Protein AF-A0A9E1J8M2-F1 (afdb_monomer_lite)

Foldseek 3Di:
DLVLLLQLLVLLLVLQCLLCVVVVNNVVNVVCSVVSVVVSVVSCVVCVDPDPVVVVVVCVVVVVVVLVVLLVVLVVLFDPDPCCQAFAPAFQCQLVSLQVVCVVPWHDKDWDFDDDQQQTWIKIWATAWKKKKFFFDDAAFAKWKWKWKKADQDAWKKKKKKKFQDQDADTDDIFIDIDGDGHPNGDIDMDIDIGHRHGHHPQPPPPCVVPGGTIMIIIHMHDDGDIMIIAQTFTAHPVGDTRDDCRRCSVPCVRIDMDGPDCSSRWSQAQLSSQCNHTHPNSVVVVVVLLVLLLVLLVVCSNVSNSVSSSLNSVSSSLNVSNGGGRQVSPVVSVVVSVVSSVVSVVCVVVVPDDDDD

Sequence (358 aa):
PFLAMAVALFVLICAFVLVWARRGRIWRTALLAPMLVVLGLVALVPFVLPTELGARFKSTGRDTQTRLDHFREALEFRDSRLQTQILGMGLGMFPRTYQQRRAHFHTLARYSFDGPPGRRYLTLSSGDNLYVSQKIDAKANTPYLFAFNYRTSETKFLVTAAICEKWLLHSRVCSWHSFRLEPTGGKWRNFTTQINTNKVGLPPGRIGALSAPPIRLALFTQGAPGGVSFDDLALVTADGTNLVRNGDFSGNNDHWFWTVDNHLPWHTKNMAVNVLFDQGWLGIAGVSLLILVTLAGFVRAVFQSRPEAVPWLGALAGYLVNGLVVSPFDQPRLAMLFYLICFFVILKFFRGNRPVPG

pLDDT: mean 86.09, std 12.6, range [38.78, 98.31]

Structure (mmCIF, N/CA/C/O backbone):
data_AF-A0A9E1J8M2-F1
#
_entry.id   AF-A0A9E1J8M2-F1
#
loop_
_atom_site.group_PDB
_atom_site.id
_atom_site.type_symbol
_atom_site.label_atom_id
_atom_site.label_alt_id
_atom_site.label_comp_id
_atom_site.label_asym_id
_atom_site.label_entity_id
_atom_site.label_seq_id
_atom_site.pdbx_PDB_ins_code
_atom_site.Cartn_x
_atom_site.Cartn_y
_atom_site.Cartn_z
_atom_site.occupancy
_atom_site.B_iso_or_equiv
_atom_site.auth_seq_id
_atom_site.auth_comp_id
_atom_site.auth_asym_id
_atom_site.auth_atom_id
_atom_site.pdbx_PDB_model_num
ATOM 1 N N . PRO A 1 1 ? 5.230 9.744 -10.645 1.00 59.72 1 PRO A N 1
ATOM 2 C CA . PRO A 1 1 ? 4.206 9.389 -11.653 1.00 59.72 1 PRO A CA 1
ATOM 3 C C . PRO A 1 1 ? 4.173 10.306 -12.885 1.00 59.72 1 PRO A C 1
ATOM 5 O O . PRO A 1 1 ? 4.212 9.792 -13.993 1.00 59.72 1 PRO A O 1
ATOM 8 N N . PHE A 1 2 ? 4.127 11.634 -12.736 1.00 68.94 2 PHE A N 1
ATOM 9 C CA . PHE A 1 2 ? 3.928 12.527 -13.889 1.00 68.94 2 PHE A CA 1
ATOM 10 C C . PHE A 1 2 ? 5.169 12.739 -14.753 1.00 68.94 2 PHE A C 1
ATOM 12 O O . PHE A 1 2 ? 5.077 12.619 -15.967 1.00 68.94 2 PHE A O 1
ATOM 19 N N . LEU A 1 3 ? 6.339 12.952 -14.139 1.00 73.88 3 LEU A N 1
ATOM 20 C CA . LEU A 1 3 ? 7.613 12.948 -14.867 1.00 73.88 3 LEU A CA 1
ATOM 21 C C . LEU A 1 3 ? 7.801 11.623 -15.617 1.00 73.88 3 LEU A C 1
ATOM 23 O O . LEU A 1 3 ? 8.198 11.613 -16.772 1.00 73.88 3 LEU A O 1
ATOM 27 N N . ALA A 1 4 ? 7.434 10.508 -14.983 1.00 80.00 4 ALA A N 1
ATOM 28 C CA . ALA A 1 4 ? 7.479 9.196 -15.614 1.00 80.00 4 ALA A CA 1
ATOM 29 C C . ALA A 1 4 ? 6.537 9.086 -16.816 1.00 80.00 4 ALA A C 1
ATOM 31 O O . ALA A 1 4 ? 6.930 8.534 -17.836 1.00 80.00 4 ALA A O 1
ATOM 32 N N . MET A 1 5 ? 5.326 9.640 -16.725 1.00 79.00 5 MET A N 1
ATOM 33 C CA . MET A 1 5 ? 4.387 9.699 -17.845 1.00 79.00 5 MET A CA 1
ATOM 34 C C . MET A 1 5 ? 4.918 10.584 -18.979 1.00 79.00 5 MET A C 1
ATOM 36 O O . MET A 1 5 ? 4.888 10.161 -20.128 1.00 79.00 5 MET A O 1
ATOM 40 N N . ALA A 1 6 ? 5.448 11.770 -18.669 1.00 79.50 6 ALA A N 1
ATOM 41 C CA . ALA A 1 6 ? 6.023 12.677 -19.660 1.00 79.50 6 ALA A CA 1
ATOM 42 C C . ALA A 1 6 ? 7.227 12.048 -20.376 1.00 79.50 6 ALA A C 1
ATOM 44 O O . ALA A 1 6 ? 7.280 12.051 -21.603 1.00 79.50 6 ALA A O 1
ATOM 45 N N . VAL A 1 7 ? 8.152 11.438 -19.628 1.00 82.56 7 VAL A N 1
ATOM 46 C CA . VAL A 1 7 ? 9.304 10.726 -20.199 1.00 82.56 7 VAL A CA 1
ATOM 47 C C . VAL A 1 7 ? 8.849 9.518 -21.014 1.00 82.56 7 VAL A C 1
ATOM 49 O O . VAL A 1 7 ? 9.334 9.329 -22.124 1.00 82.56 7 VAL A O 1
ATOM 52 N N . ALA A 1 8 ? 7.892 8.727 -20.521 1.00 86.19 8 ALA A N 1
ATOM 53 C CA . ALA A 1 8 ? 7.351 7.597 -21.270 1.00 86.19 8 ALA A CA 1
ATOM 54 C C . ALA A 1 8 ? 6.723 8.051 -22.595 1.00 86.19 8 ALA A C 1
ATOM 56 O O . ALA A 1 8 ? 7.050 7.493 -23.637 1.00 86.19 8 ALA A O 1
ATOM 57 N N . LEU A 1 9 ? 5.878 9.088 -22.582 1.00 83.31 9 LEU A N 1
ATOM 58 C CA . LEU A 1 9 ? 5.261 9.647 -23.789 1.00 83.31 9 LEU A CA 1
ATOM 59 C C . LEU A 1 9 ? 6.301 10.216 -24.754 1.00 83.31 9 LEU A C 1
ATOM 61 O O . LEU A 1 9 ? 6.225 9.950 -25.950 1.00 83.31 9 LEU A O 1
ATOM 65 N N . PHE A 1 10 ? 7.299 10.938 -24.248 1.00 85.00 10 PHE A N 1
ATOM 66 C CA . PHE A 1 10 ? 8.393 11.456 -25.063 1.00 85.00 10 PHE A CA 1
ATOM 67 C C . PHE A 1 10 ? 9.168 10.324 -25.747 1.00 85.00 10 PHE A C 1
ATOM 69 O O . PHE A 1 10 ? 9.333 10.329 -26.965 1.00 85.00 10 PHE A O 1
ATOM 76 N N . VAL A 1 11 ? 9.566 9.299 -24.987 1.00 87.56 11 VAL A N 1
ATOM 77 C CA . VAL A 1 11 ? 10.259 8.116 -25.513 1.00 87.56 11 VAL A CA 1
ATOM 78 C C . VAL A 1 11 ? 9.399 7.386 -26.548 1.00 87.56 11 VAL A C 1
ATOM 80 O O . VAL A 1 11 ? 9.914 6.994 -27.595 1.00 87.56 11 VAL A O 1
ATOM 83 N N . LEU A 1 12 ? 8.092 7.250 -26.301 1.00 87.25 12 LEU A N 1
ATOM 84 C CA . LEU A 1 12 ? 7.146 6.661 -27.251 1.00 87.25 12 LEU A CA 1
ATOM 85 C C . LEU A 1 12 ? 7.091 7.454 -28.558 1.00 87.25 12 LEU A C 1
ATOM 87 O O . LEU A 1 12 ? 7.209 6.857 -29.626 1.00 87.25 12 LEU A O 1
ATOM 91 N N . ILE A 1 13 ? 6.949 8.780 -28.485 1.00 84.38 13 ILE A N 1
ATOM 92 C CA . ILE A 1 13 ? 6.881 9.664 -29.655 1.00 84.38 13 ILE A CA 1
ATOM 93 C C . ILE A 1 13 ? 8.178 9.587 -30.456 1.00 84.38 13 ILE A C 1
ATOM 95 O O . ILE A 1 13 ? 8.139 9.329 -31.658 1.00 84.38 13 ILE A O 1
ATOM 99 N N . CYS A 1 14 ? 9.327 9.750 -29.801 1.00 86.19 14 CYS A N 1
ATOM 100 C CA . CYS A 1 14 ? 10.626 9.721 -30.465 1.00 86.19 14 CYS A CA 1
ATOM 101 C C . CYS A 1 14 ? 10.898 8.365 -31.124 1.00 86.19 14 CYS A C 1
ATOM 103 O O . CYS A 1 14 ? 11.283 8.318 -32.293 1.00 86.19 14 CYS A O 1
ATOM 105 N N . ALA A 1 15 ? 10.655 7.257 -30.416 1.00 86.62 15 ALA A N 1
ATOM 106 C CA . ALA A 1 15 ? 10.856 5.919 -30.965 1.00 86.62 15 ALA A CA 1
ATOM 107 C C . ALA A 1 15 ? 9.880 5.621 -32.114 1.00 86.62 15 ALA A C 1
ATOM 109 O O . ALA A 1 15 ? 10.276 5.025 -33.117 1.00 86.62 15 ALA A O 1
ATOM 110 N N . PHE A 1 16 ? 8.627 6.074 -32.011 1.00 86.31 16 PHE A N 1
ATOM 111 C CA . PHE A 1 16 ? 7.642 5.953 -33.081 1.00 86.31 16 PHE A CA 1
ATOM 112 C C . PHE A 1 16 ? 8.087 6.712 -34.337 1.00 86.31 16 PHE A C 1
ATOM 114 O O . PHE A 1 16 ? 8.194 6.115 -35.409 1.00 86.31 16 PHE A O 1
ATOM 121 N N . VAL A 1 17 ? 8.405 8.003 -34.207 1.00 84.06 17 VAL A N 1
ATOM 122 C CA . VAL A 1 17 ? 8.868 8.837 -35.326 1.00 84.06 17 VAL A CA 1
ATOM 123 C C . VAL A 1 17 ? 10.106 8.220 -35.977 1.00 84.06 17 VAL A C 1
ATOM 125 O O . VAL A 1 17 ? 10.138 8.072 -37.197 1.00 84.06 17 VAL A O 1
ATOM 128 N N . LEU A 1 18 ? 11.077 7.769 -35.177 1.00 86.50 18 LEU A N 1
ATOM 129 C CA . LEU A 1 18 ? 12.305 7.151 -35.673 1.00 86.50 18 LEU A CA 1
ATOM 130 C C . LEU A 1 18 ? 12.036 5.878 -36.491 1.00 86.50 18 LEU A C 1
ATOM 132 O O . LEU A 1 18 ? 12.556 5.745 -37.599 1.00 86.50 18 LEU A O 1
ATOM 136 N N . VAL A 1 19 ? 11.207 4.953 -35.991 1.00 86.56 19 VAL A N 1
ATOM 137 C CA . VAL A 1 19 ? 10.888 3.697 -36.699 1.00 86.56 19 VAL A CA 1
ATOM 138 C C . VAL A 1 19 ? 10.222 3.970 -38.046 1.00 86.56 19 VAL A C 1
ATOM 140 O O . VAL A 1 19 ? 10.560 3.345 -39.052 1.00 86.56 19 VAL A O 1
ATOM 143 N N . TRP A 1 20 ? 9.260 4.888 -38.088 1.00 83.50 20 TRP A N 1
ATOM 144 C CA . TRP A 1 20 ? 8.466 5.120 -39.293 1.00 83.50 20 TRP A CA 1
ATOM 145 C C . TRP A 1 20 ? 9.152 6.034 -40.312 1.00 83.50 20 TRP A C 1
ATOM 147 O O . TRP A 1 20 ? 8.967 5.822 -41.514 1.00 83.50 20 TRP A O 1
ATOM 157 N N . ALA A 1 21 ? 9.998 6.968 -39.864 1.00 83.12 21 ALA A N 1
ATOM 158 C CA . ALA A 1 21 ? 10.897 7.714 -40.740 1.00 83.12 21 ALA A CA 1
ATOM 159 C C . ALA A 1 21 ? 11.867 6.761 -41.458 1.00 83.12 21 ALA A C 1
ATOM 161 O O . ALA A 1 21 ? 11.992 6.809 -42.679 1.00 83.12 21 ALA A O 1
ATOM 162 N N . ARG A 1 22 ? 12.471 5.812 -40.727 1.00 82.88 22 ARG A N 1
ATOM 163 C CA . ARG A 1 22 ? 13.394 4.815 -41.302 1.00 82.88 22 ARG A CA 1
ATOM 164 C C . ARG A 1 22 ? 12.721 3.809 -42.240 1.00 82.88 22 ARG A C 1
ATOM 166 O O . ARG A 1 22 ? 13.378 3.279 -43.126 1.00 82.88 22 ARG A O 1
ATOM 173 N N . ARG A 1 23 ? 11.412 3.570 -42.097 1.00 84.19 23 ARG A N 1
ATOM 174 C CA . ARG A 1 23 ? 10.612 2.743 -43.027 1.00 84.19 23 ARG A CA 1
ATOM 175 C C . ARG A 1 23 ? 10.165 3.482 -44.296 1.00 84.19 23 ARG A C 1
ATOM 177 O O . ARG A 1 23 ? 9.390 2.915 -45.063 1.00 84.19 23 ARG A O 1
ATOM 184 N N . GLY A 1 24 ? 10.562 4.742 -44.490 1.00 77.62 24 GLY A N 1
ATOM 185 C CA . GLY A 1 24 ? 10.149 5.551 -45.643 1.00 77.62 24 GLY A CA 1
ATOM 186 C C . GLY A 1 24 ? 8.660 5.924 -45.648 1.00 77.62 24 GLY A C 1
ATOM 187 O O . GLY A 1 24 ? 8.122 6.317 -46.675 1.00 77.62 24 GLY A O 1
ATOM 188 N N . ARG A 1 25 ? 7.959 5.803 -44.511 1.00 74.94 25 ARG A N 1
ATOM 189 C CA . ARG A 1 25 ? 6.510 6.063 -44.388 1.00 74.94 25 ARG A CA 1
ATOM 190 C C . ARG A 1 25 ? 6.233 7.340 -43.592 1.00 74.94 25 ARG A C 1
ATOM 192 O O . ARG A 1 25 ? 5.379 7.361 -42.705 1.00 74.94 25 ARG A O 1
ATOM 199 N N . ILE A 1 26 ? 6.950 8.413 -43.922 1.00 68.38 26 ILE A N 1
ATOM 200 C CA . ILE A 1 26 ? 6.940 9.671 -43.158 1.00 68.38 26 ILE A CA 1
ATOM 201 C C . ILE A 1 26 ? 5.579 10.404 -43.202 1.00 68.38 26 ILE A C 1
ATOM 203 O O . ILE A 1 26 ? 5.212 11.139 -42.287 1.00 68.38 26 ILE A O 1
ATOM 207 N N . TRP A 1 27 ? 4.753 10.123 -44.213 1.00 64.88 27 TRP A N 1
ATOM 208 C CA . TRP A 1 27 ? 3.376 10.628 -44.287 1.00 64.88 27 TRP A CA 1
ATOM 209 C C . TRP A 1 27 ? 2.474 10.068 -43.171 1.00 64.88 27 TRP A C 1
ATOM 211 O O . TRP A 1 27 ? 1.598 10.768 -42.672 1.00 64.88 27 TRP A O 1
ATOM 221 N N . ARG A 1 28 ? 2.721 8.838 -42.691 1.00 63.12 28 ARG A N 1
ATOM 222 C CA . ARG A 1 28 ? 1.998 8.276 -41.533 1.00 63.12 28 ARG A CA 1
ATOM 223 C C . ARG A 1 28 ? 2.487 8.851 -40.203 1.00 63.12 28 ARG A C 1
ATOM 225 O O . ARG A 1 28 ? 1.693 8.958 -39.272 1.00 63.12 28 ARG A O 1
ATOM 232 N N . THR A 1 29 ? 3.757 9.259 -40.109 1.00 62.56 29 THR A N 1
ATOM 233 C CA . THR A 1 29 ? 4.244 10.011 -38.939 1.00 62.56 29 THR A CA 1
ATOM 234 C C . THR A 1 29 ? 3.643 11.404 -38.878 1.00 62.56 29 THR A C 1
ATOM 236 O O . THR A 1 29 ? 3.282 11.832 -37.791 1.00 62.56 29 THR A O 1
ATOM 239 N N . ALA A 1 30 ? 3.453 12.069 -40.021 1.00 63.97 30 ALA A N 1
ATOM 240 C CA . ALA A 1 30 ? 2.807 13.380 -40.074 1.00 63.97 30 ALA A CA 1
ATOM 241 C C . ALA A 1 30 ? 1.339 13.345 -39.603 1.00 63.97 30 ALA A C 1
ATOM 243 O O . ALA A 1 30 ? 0.877 14.304 -38.996 1.00 63.97 30 ALA A O 1
ATOM 244 N N . LEU A 1 31 ? 0.626 12.228 -39.809 1.00 64.94 31 LEU A N 1
ATOM 245 C CA . LEU A 1 31 ? -0.765 12.057 -39.359 1.00 64.94 31 LEU A CA 1
ATOM 246 C C . LEU A 1 31 ? -0.899 11.678 -37.873 1.00 64.94 31 LEU A C 1
ATOM 248 O O . LEU A 1 31 ? -1.863 12.076 -37.226 1.00 64.94 31 LEU A O 1
ATOM 252 N N . LEU A 1 32 ? 0.049 10.914 -37.316 1.00 66.81 32 LEU A N 1
ATOM 253 C CA . LEU A 1 32 ? -0.042 10.382 -35.944 1.00 66.81 32 LEU A CA 1
ATOM 254 C C . LEU A 1 32 ? 0.772 11.174 -34.907 1.00 66.81 32 LEU A C 1
ATOM 256 O O . LEU A 1 32 ? 0.448 11.134 -33.720 1.00 66.81 32 LEU A O 1
ATOM 260 N N . ALA A 1 33 ? 1.792 11.927 -35.328 1.00 67.19 33 ALA A N 1
ATOM 261 C CA . ALA A 1 33 ? 2.544 12.815 -34.442 1.00 67.19 33 ALA A CA 1
ATOM 262 C C . ALA A 1 33 ? 1.668 13.901 -33.783 1.00 67.19 33 ALA A C 1
ATOM 264 O O . ALA A 1 33 ? 1.804 14.078 -32.572 1.00 67.19 33 ALA A O 1
ATOM 265 N N . PRO A 1 34 ? 0.719 14.563 -34.482 1.00 70.38 34 PRO A N 1
ATOM 266 C CA . PRO A 1 34 ? -0.185 15.526 -33.856 1.00 70.38 34 PRO A CA 1
ATOM 267 C C . PRO A 1 34 ? -1.047 14.877 -32.773 1.00 70.38 34 PRO A C 1
ATOM 269 O O . PRO A 1 34 ? -1.199 15.441 -31.698 1.00 70.38 34 PRO A O 1
ATOM 272 N N . MET A 1 35 ? -1.552 13.661 -33.008 1.00 69.88 35 MET A N 1
ATOM 273 C CA . MET A 1 35 ? -2.367 12.929 -32.034 1.00 69.88 35 MET A CA 1
ATOM 274 C C . MET A 1 35 ? -1.577 12.601 -30.761 1.00 69.88 35 MET A C 1
ATOM 276 O O . MET A 1 35 ? -2.093 12.768 -29.657 1.00 69.88 35 MET A O 1
ATOM 280 N N . LEU A 1 36 ? -0.318 12.172 -30.894 1.00 68.81 36 LEU A N 1
ATOM 281 C CA . LEU A 1 36 ? 0.543 11.901 -29.742 1.00 68.81 36 LEU A CA 1
ATOM 282 C C . LEU A 1 36 ? 0.955 13.182 -29.002 1.00 68.81 36 LEU A C 1
ATOM 284 O O . LEU A 1 36 ? 1.022 13.178 -27.775 1.00 68.81 36 LEU A O 1
ATOM 288 N N . VAL A 1 37 ? 1.193 14.278 -29.728 1.00 71.88 37 VAL A N 1
ATOM 289 C CA . VAL A 1 37 ? 1.455 15.598 -29.136 1.00 71.88 37 VAL A CA 1
ATOM 290 C C . VAL A 1 37 ? 0.225 16.096 -28.381 1.00 71.88 37 VAL A C 1
ATOM 292 O O . VAL A 1 37 ? 0.360 16.533 -27.245 1.00 71.88 37 VAL A O 1
ATOM 295 N N . VAL A 1 38 ? -0.977 15.959 -28.947 1.00 76.56 38 VAL A N 1
ATOM 296 C CA . VAL A 1 38 ? -2.240 16.294 -28.274 1.00 76.56 38 VAL A CA 1
ATOM 297 C C . VAL A 1 38 ? -2.435 15.432 -27.029 1.00 76.56 38 VAL A C 1
ATOM 299 O O . VAL A 1 38 ? -2.743 15.974 -25.976 1.00 76.56 38 VAL A O 1
ATOM 302 N N . LEU A 1 39 ? -2.187 14.121 -27.093 1.00 73.31 39 LEU A N 1
ATOM 303 C CA . LEU A 1 39 ? -2.203 13.242 -25.915 1.00 73.31 39 LEU A CA 1
ATOM 304 C C . LEU A 1 39 ? -1.203 13.696 -24.841 1.00 73.31 39 LEU A C 1
ATOM 306 O O . LEU A 1 39 ? -1.541 13.708 -23.658 1.00 73.31 39 LEU A O 1
ATOM 310 N N . GLY A 1 40 ? -0.003 14.121 -25.245 1.00 69.69 40 GLY A N 1
ATOM 311 C CA . GLY A 1 40 ? 0.991 14.722 -24.356 1.00 69.69 40 GLY A CA 1
ATOM 312 C C . GLY A 1 40 ? 0.517 16.031 -23.724 1.00 69.69 40 GLY A C 1
ATOM 313 O O . GLY A 1 40 ? 0.639 16.204 -22.516 1.00 69.69 40 GLY A O 1
ATOM 314 N N . LEU A 1 41 ? -0.082 16.929 -24.507 1.00 71.44 41 LEU A N 1
ATOM 315 C CA . LEU A 1 41 ? -0.615 18.210 -24.037 1.00 71.44 41 LEU A CA 1
ATOM 316 C C . LEU A 1 41 ? -1.820 18.026 -23.108 1.00 71.44 41 LEU A C 1
ATOM 318 O O . LEU A 1 41 ? -1.882 18.661 -22.060 1.00 71.44 41 LEU A O 1
ATOM 322 N N . VAL A 1 42 ? -2.737 17.110 -23.427 1.00 73.31 42 VAL A N 1
ATOM 323 C CA . VAL A 1 42 ? -3.866 16.733 -22.559 1.00 73.31 42 VAL A CA 1
ATOM 324 C C . VAL A 1 42 ? -3.357 16.182 -21.228 1.00 73.31 42 VAL A C 1
ATOM 326 O O . VAL A 1 42 ? -3.881 16.532 -20.172 1.00 73.31 42 VAL A O 1
ATOM 329 N N . ALA A 1 43 ? -2.285 15.390 -21.249 1.00 67.81 43 ALA A N 1
ATOM 330 C CA . ALA A 1 43 ? -1.647 14.896 -20.035 1.00 67.81 43 ALA A CA 1
ATOM 331 C C . ALA A 1 43 ? -1.005 16.015 -19.179 1.00 67.81 43 ALA A C 1
ATOM 333 O O . ALA A 1 43 ? -0.780 15.812 -17.983 1.00 67.81 43 ALA A O 1
ATOM 334 N N . LEU A 1 44 ? -0.752 17.197 -19.761 1.00 67.19 44 LEU A N 1
ATOM 335 C CA . LEU A 1 44 ? -0.237 18.394 -19.082 1.00 67.19 44 LEU A CA 1
ATOM 336 C C . LEU A 1 44 ? -1.339 19.355 -18.584 1.00 67.19 44 LEU A C 1
ATOM 338 O O . LEU A 1 44 ? -1.066 20.197 -17.729 1.00 67.19 44 LEU A O 1
ATOM 342 N N . VAL A 1 45 ? -2.590 19.225 -19.043 1.00 68.19 45 VAL A N 1
ATOM 343 C CA . VAL A 1 45 ? -3.726 20.085 -18.632 1.00 68.19 45 VAL A CA 1
ATOM 344 C C . VAL A 1 45 ? -3.911 20.189 -17.106 1.00 68.19 45 VAL A C 1
ATOM 346 O O . VAL A 1 45 ? -4.118 21.303 -16.613 1.00 68.19 45 VAL A O 1
ATOM 349 N N . PRO A 1 46 ? -3.787 19.107 -16.309 1.00 62.16 46 PRO A N 1
ATOM 350 C CA . PRO A 1 46 ? -3.992 19.196 -14.864 1.00 62.16 46 PRO A CA 1
ATOM 351 C C . PRO A 1 46 ? -2.979 20.077 -14.110 1.00 62.16 46 PRO A C 1
ATOM 353 O O . PRO A 1 46 ? -3.219 20.399 -12.949 1.00 62.16 46 PRO A O 1
ATOM 356 N N . PHE A 1 47 ? -1.867 20.467 -14.747 1.00 58.75 47 PHE A N 1
ATOM 357 C CA . PHE A 1 47 ? -0.823 21.316 -14.156 1.00 58.75 47 PHE A CA 1
ATOM 358 C C . PHE A 1 47 ? -1.106 22.813 -14.278 1.00 58.75 47 PHE A C 1
ATOM 360 O O . PHE A 1 47 ? -0.622 23.592 -13.460 1.00 58.75 47 PHE A O 1
ATOM 367 N N . VAL A 1 48 ? -1.869 23.215 -15.297 1.00 63.03 48 VAL A N 1
ATOM 368 C CA . VAL A 1 48 ? -2.238 24.619 -15.537 1.00 63.03 48 VAL A CA 1
ATOM 369 C C . VAL A 1 48 ? -3.517 24.974 -14.775 1.00 63.03 48 VAL A C 1
ATOM 371 O O . VAL A 1 48 ? -3.701 26.111 -14.349 1.00 63.03 48 VAL A O 1
ATOM 374 N N . LEU A 1 49 ? -4.389 23.986 -14.558 1.00 63.69 49 LEU A N 1
ATOM 375 C CA . LEU A 1 49 ? -5.627 24.160 -13.808 1.00 63.69 49 LEU A CA 1
ATOM 376 C C . LEU A 1 49 ? -5.385 24.137 -12.284 1.00 63.69 49 LEU A C 1
ATOM 378 O O . LEU A 1 49 ? -4.538 23.372 -11.810 1.00 63.69 49 LEU A O 1
ATOM 382 N N . PRO A 1 50 ? -6.158 24.911 -11.492 1.00 56.75 50 PRO A N 1
ATOM 383 C CA . PRO A 1 50 ? -6.105 24.917 -10.030 1.00 56.75 50 PRO A CA 1
ATOM 384 C C . PRO A 1 50 ? -6.734 23.635 -9.475 1.00 56.75 50 PRO A C 1
ATOM 386 O O . PRO A 1 50 ? -7.852 23.606 -8.970 1.00 56.75 50 PRO A O 1
ATOM 389 N N . THR A 1 51 ? -6.004 22.542 -9.623 1.00 66.94 51 THR A N 1
ATOM 390 C CA . THR A 1 51 ? -6.355 21.228 -9.104 1.00 66.94 51 THR A CA 1
ATOM 391 C C . THR A 1 51 ? -5.449 20.891 -7.920 1.00 66.94 51 THR A C 1
ATOM 393 O O . THR A 1 51 ? -4.354 21.444 -7.775 1.00 66.94 51 THR A O 1
ATOM 396 N N . GLU A 1 52 ? -5.847 19.905 -7.115 1.00 60.06 52 GLU A N 1
ATOM 397 C CA . GLU A 1 52 ? -4.985 19.270 -6.100 1.00 60.06 52 GLU A CA 1
ATOM 398 C C . GLU A 1 52 ? -3.616 18.825 -6.672 1.00 60.06 52 GLU A C 1
ATOM 400 O O . GLU A 1 52 ? -2.624 18.698 -5.951 1.00 60.06 52 GLU A O 1
ATOM 405 N N . LEU A 1 53 ? -3.532 18.619 -7.994 1.00 57.09 53 LEU A N 1
ATOM 406 C CA . LEU A 1 53 ? -2.314 18.240 -8.713 1.00 57.09 53 LEU A CA 1
ATOM 407 C C . LEU A 1 53 ? -1.345 19.422 -8.865 1.00 57.09 53 LEU A C 1
ATOM 409 O O . LEU A 1 53 ? -0.145 19.256 -8.639 1.00 57.09 53 LEU A O 1
ATOM 413 N N . GLY A 1 54 ? -1.855 20.621 -9.168 1.00 56.72 54 GLY A N 1
ATOM 414 C CA . GLY A 1 54 ? -1.058 21.851 -9.216 1.00 56.72 54 GLY A CA 1
ATOM 415 C C . GLY A 1 54 ? -0.511 22.247 -7.839 1.00 56.72 54 GLY A C 1
ATOM 416 O O . GLY A 1 54 ? 0.640 22.675 -7.722 1.00 56.72 54 GLY A O 1
ATOM 417 N N . ALA A 1 55 ? -1.291 22.020 -6.776 1.00 61.34 55 ALA A N 1
ATOM 418 C CA . ALA A 1 55 ? -0.859 22.252 -5.396 1.00 61.34 55 ALA A CA 1
ATOM 419 C C . ALA A 1 55 ? 0.333 21.358 -4.997 1.00 61.34 55 ALA A C 1
ATOM 421 O O . ALA A 1 55 ? 1.296 21.845 -4.403 1.00 61.34 55 ALA A O 1
ATOM 422 N N . ARG A 1 56 ? 0.329 20.078 -5.402 1.00 61.66 56 ARG A N 1
ATOM 423 C CA . ARG A 1 56 ? 1.444 19.142 -5.155 1.00 61.66 56 ARG A CA 1
ATOM 424 C C . ARG A 1 56 ? 2.722 19.476 -5.925 1.00 61.66 56 ARG A C 1
ATOM 426 O O . ARG A 1 56 ? 3.813 19.203 -5.431 1.00 61.66 56 ARG A O 1
ATOM 433 N N . PHE A 1 57 ? 2.617 20.073 -7.112 1.00 59.56 57 PHE A N 1
ATOM 434 C CA . PHE A 1 57 ? 3.797 20.494 -7.874 1.00 59.56 57 PHE A CA 1
ATOM 435 C C . PHE A 1 57 ? 4.522 21.671 -7.199 1.00 59.56 57 PHE A C 1
ATOM 437 O O . PHE A 1 57 ? 5.752 21.710 -7.158 1.00 59.56 57 PHE A O 1
ATOM 444 N N . LYS A 1 58 ? 3.777 22.592 -6.571 1.00 58.09 58 LYS A N 1
ATOM 445 C CA . LYS A 1 58 ? 4.351 23.724 -5.819 1.00 58.09 58 LYS A CA 1
ATOM 446 C C . LYS A 1 58 ? 5.108 23.302 -4.550 1.00 58.09 58 LYS A C 1
ATOM 448 O O . LYS A 1 58 ? 5.960 24.049 -4.081 1.00 58.09 58 LYS A O 1
ATOM 453 N N . SER A 1 59 ? 4.859 22.106 -4.010 1.00 58.69 59 SER A N 1
ATOM 454 C CA . SER A 1 59 ? 5.551 21.580 -2.821 1.00 58.69 59 SER A CA 1
ATOM 455 C C . SER A 1 59 ? 6.815 20.748 -3.111 1.00 58.69 59 SER A C 1
ATOM 457 O O . SER A 1 59 ? 7.409 20.212 -2.178 1.00 58.69 59 SER A O 1
ATOM 459 N N . THR A 1 60 ? 7.261 20.652 -4.371 1.00 58.50 60 THR A N 1
ATOM 460 C CA . THR A 1 60 ? 8.340 19.735 -4.812 1.00 58.50 60 THR A CA 1
ATOM 461 C C . THR A 1 60 ? 9.684 19.932 -4.085 1.00 58.50 60 THR A C 1
ATOM 463 O O . THR A 1 60 ? 10.376 18.955 -3.801 1.00 58.50 60 THR A O 1
ATOM 466 N N . GLY A 1 61 ? 10.056 21.170 -3.733 1.00 57.34 61 GLY A N 1
ATOM 467 C CA . GLY A 1 61 ? 11.332 21.454 -3.055 1.00 57.34 61 GLY A CA 1
ATOM 468 C C . GLY A 1 61 ? 11.429 20.847 -1.649 1.00 57.34 61 GLY A C 1
ATOM 469 O O . GLY A 1 61 ? 12.375 20.119 -1.357 1.00 57.34 61 GLY A O 1
ATOM 470 N N . ARG A 1 62 ? 10.413 21.068 -0.798 1.00 58.25 62 ARG A N 1
ATOM 471 C CA . ARG A 1 62 ? 10.338 20.455 0.545 1.00 58.25 62 ARG A CA 1
ATOM 472 C C . ARG A 1 62 ? 10.209 18.928 0.477 1.00 58.25 62 ARG A C 1
ATOM 474 O O . ARG A 1 62 ? 10.809 18.244 1.295 1.00 58.25 62 ARG A O 1
ATOM 481 N N . ASP A 1 63 ? 9.509 18.397 -0.529 1.00 71.25 63 ASP A N 1
ATOM 482 C CA . ASP A 1 63 ? 9.366 16.945 -0.749 1.00 71.25 63 ASP A CA 1
ATOM 483 C C . ASP A 1 63 ? 10.704 16.261 -1.099 1.00 71.25 63 ASP A C 1
ATOM 485 O O . ASP A 1 63 ? 10.918 15.099 -0.762 1.00 71.25 63 ASP A O 1
ATOM 489 N N . THR A 1 64 ? 11.636 16.972 -1.742 1.00 79.12 64 THR A N 1
ATOM 490 C CA . THR A 1 64 ? 12.904 16.381 -2.204 1.00 79.12 64 THR A CA 1
ATOM 491 C C . THR A 1 64 ? 13.865 16.097 -1.048 1.00 79.12 64 THR A C 1
ATOM 493 O O . THR A 1 64 ? 14.419 15.001 -0.980 1.00 79.12 64 THR A O 1
ATOM 496 N N . GLN A 1 65 ? 14.029 17.036 -0.111 1.00 84.88 65 GLN A N 1
ATOM 497 C CA . GLN A 1 65 ? 14.907 16.832 1.047 1.00 84.88 65 GLN A CA 1
ATOM 498 C C . GLN A 1 65 ? 14.389 15.703 1.947 1.00 84.88 65 GLN A C 1
ATOM 500 O O . GLN 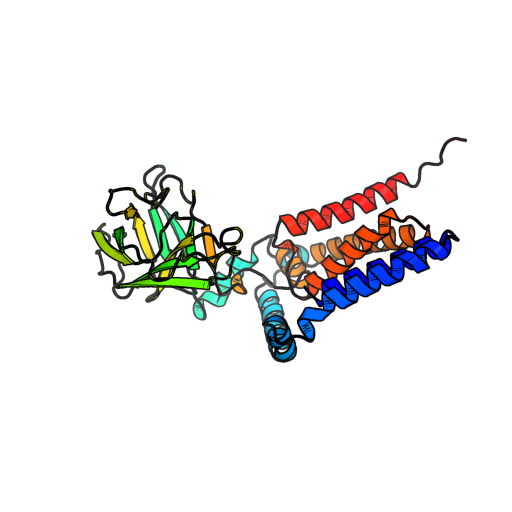A 1 65 ? 15.140 14.783 2.256 1.00 84.88 65 GLN A O 1
ATOM 505 N N . THR A 1 66 ? 13.089 15.697 2.267 1.00 84.88 66 THR A N 1
ATOM 506 C CA . THR A 1 66 ? 12.466 14.627 3.065 1.00 84.88 66 THR A CA 1
ATOM 507 C C . THR A 1 66 ? 12.670 13.245 2.443 1.00 84.88 66 THR A C 1
ATOM 509 O O . THR A 1 66 ? 12.908 12.273 3.156 1.00 84.88 66 THR A O 1
ATOM 512 N N . ARG A 1 67 ? 12.622 13.136 1.109 1.00 87.69 67 ARG A N 1
ATOM 513 C CA . ARG A 1 67 ? 12.917 11.877 0.410 1.00 87.69 67 ARG A CA 1
ATOM 514 C C . ARG A 1 67 ? 14.367 11.458 0.553 1.00 87.69 67 ARG A C 1
ATOM 516 O O . ARG A 1 67 ? 14.617 10.294 0.835 1.00 87.69 67 ARG A O 1
ATOM 523 N N . LEU A 1 68 ? 15.306 12.378 0.344 1.00 90.94 68 LEU A N 1
ATOM 524 C CA . LEU A 1 68 ? 16.730 12.075 0.478 1.00 90.94 68 LEU A CA 1
ATOM 525 C C . LEU A 1 68 ? 17.067 11.627 1.901 1.00 90.94 68 LEU A C 1
ATOM 527 O O . LEU A 1 68 ? 17.814 10.667 2.064 1.00 90.94 68 LEU A O 1
ATOM 531 N N . ASP A 1 69 ? 16.478 12.264 2.910 1.00 91.88 69 ASP A N 1
ATOM 532 C CA . ASP A 1 69 ? 16.661 11.875 4.309 1.00 91.88 69 ASP A CA 1
ATOM 533 C C . ASP A 1 69 ? 16.072 10.486 4.584 1.00 91.88 69 ASP A C 1
ATOM 535 O O . ASP A 1 69 ? 16.751 9.644 5.167 1.00 91.88 69 ASP A O 1
ATOM 539 N N . HIS A 1 70 ? 14.880 10.185 4.055 1.00 92.44 70 HIS A N 1
ATOM 540 C CA . HIS A 1 70 ? 14.294 8.840 4.125 1.00 92.44 70 HIS A CA 1
ATOM 541 C C . HIS A 1 70 ? 15.154 7.779 3.422 1.00 92.44 70 HIS A C 1
ATOM 543 O O . HIS A 1 70 ? 15.292 6.657 3.905 1.00 92.44 70 HIS A O 1
ATOM 549 N N . PHE A 1 71 ? 15.766 8.115 2.283 1.00 94.25 71 PHE A N 1
ATOM 550 C CA . PHE A 1 71 ? 16.657 7.201 1.564 1.00 94.25 71 PHE A CA 1
ATOM 551 C C . PHE A 1 71 ? 17.931 6.914 2.357 1.00 94.25 71 PHE A C 1
ATOM 553 O O . PHE A 1 71 ? 18.357 5.762 2.414 1.00 94.25 71 PHE A O 1
ATOM 560 N N . ARG A 1 72 ? 18.535 7.945 2.964 1.00 94.56 72 ARG A N 1
ATOM 561 C CA . ARG A 1 72 ? 19.720 7.794 3.822 1.00 94.56 72 ARG A CA 1
ATOM 562 C C . ARG A 1 72 ? 19.403 6.921 5.022 1.00 94.56 72 ARG A C 1
ATOM 564 O O . ARG A 1 72 ? 20.084 5.925 5.233 1.00 94.56 72 ARG A O 1
ATOM 571 N N . GLU A 1 73 ? 18.312 7.224 5.712 1.00 92.69 73 GLU A N 1
ATOM 572 C CA . GLU A 1 73 ? 17.845 6.431 6.841 1.00 92.69 73 GLU A CA 1
ATOM 573 C C . GLU A 1 73 ? 17.624 4.959 6.461 1.00 92.69 73 GLU A C 1
ATOM 575 O O . GLU A 1 73 ? 18.085 4.050 7.152 1.00 92.69 73 GLU A O 1
ATOM 580 N N . ALA A 1 74 ? 16.962 4.701 5.329 1.00 93.56 74 ALA A N 1
ATOM 581 C CA . ALA A 1 74 ? 16.747 3.337 4.871 1.00 93.56 74 ALA A CA 1
ATOM 582 C C . ALA A 1 74 ? 18.071 2.576 4.690 1.00 93.56 74 ALA A C 1
ATOM 584 O O . ALA A 1 74 ? 18.149 1.392 5.013 1.00 93.56 74 ALA A O 1
ATOM 585 N N . LEU A 1 75 ? 19.123 3.240 4.205 1.00 93.94 75 LEU A N 1
ATOM 586 C CA . LEU A 1 75 ? 20.447 2.636 4.059 1.00 93.94 75 LEU A CA 1
ATOM 587 C C . LEU A 1 75 ? 21.175 2.466 5.399 1.00 93.94 75 LEU A C 1
ATOM 589 O O . LEU A 1 75 ? 21.868 1.462 5.562 1.00 93.94 75 LEU A O 1
ATOM 593 N N . GLU A 1 76 ? 20.992 3.383 6.350 1.00 94.00 76 GLU A N 1
ATOM 594 C CA . GLU A 1 76 ? 21.545 3.305 7.712 1.00 94.00 76 GLU A CA 1
ATOM 595 C C . GLU A 1 76 ? 20.960 2.140 8.524 1.00 94.00 76 GLU A C 1
ATOM 597 O O . GLU A 1 76 ? 21.621 1.596 9.406 1.00 94.00 76 GLU A O 1
ATOM 602 N N . PHE A 1 77 ? 19.744 1.695 8.202 1.00 93.25 77 PHE A N 1
ATOM 603 C CA . PHE A 1 77 ? 19.124 0.535 8.847 1.00 93.25 77 PHE A CA 1
ATOM 604 C C . PHE A 1 77 ? 19.747 -0.816 8.481 1.00 93.25 77 PHE A C 1
ATOM 606 O O . PHE A 1 77 ? 19.476 -1.808 9.170 1.00 93.25 77 PHE A O 1
ATOM 613 N N . ARG A 1 78 ? 20.547 -0.877 7.410 1.00 94.75 78 ARG A N 1
ATOM 614 C CA . ARG A 1 78 ? 21.208 -2.109 6.960 1.00 94.75 78 ARG A CA 1
ATOM 615 C C . ARG A 1 78 ? 22.320 -2.503 7.928 1.00 94.75 78 ARG A C 1
ATOM 617 O O . ARG A 1 78 ? 23.045 -1.657 8.442 1.00 94.75 78 ARG A O 1
ATOM 624 N N . ASP A 1 79 ? 22.513 -3.803 8.118 1.00 92.56 79 ASP A N 1
ATOM 625 C CA . ASP A 1 79 ? 23.636 -4.291 8.915 1.00 92.56 79 ASP A CA 1
ATOM 626 C C . ASP A 1 79 ? 24.977 -4.053 8.198 1.00 92.56 79 ASP A C 1
ATOM 628 O O . ASP A 1 79 ? 25.100 -4.144 6.972 1.00 92.56 79 ASP A O 1
ATOM 632 N N . SER A 1 80 ? 26.026 -3.796 8.979 1.00 90.81 80 SER A N 1
ATOM 633 C CA . SER A 1 80 ? 27.379 -3.516 8.477 1.00 90.81 80 SER A CA 1
ATOM 634 C C . SER A 1 80 ? 28.165 -4.762 8.044 1.00 90.81 80 SER A C 1
ATOM 636 O O . SER A 1 80 ? 29.277 -4.643 7.533 1.00 90.81 80 SER A O 1
ATOM 638 N N . ARG A 1 81 ? 27.613 -5.970 8.225 1.00 94.81 81 ARG A N 1
ATOM 639 C CA . ARG A 1 81 ? 28.290 -7.236 7.896 1.00 94.81 81 ARG A CA 1
ATOM 640 C C . ARG A 1 81 ? 28.515 -7.362 6.389 1.00 94.81 81 ARG A C 1
ATOM 642 O O . ARG A 1 81 ? 27.621 -7.066 5.599 1.00 94.81 81 ARG A O 1
ATOM 649 N N . LEU A 1 82 ? 29.669 -7.903 5.989 1.00 94.19 82 LEU A N 1
ATOM 650 C CA . LEU A 1 82 ? 30.021 -8.088 4.574 1.00 94.19 82 LEU A CA 1
ATOM 651 C C . LEU A 1 82 ? 28.965 -8.898 3.806 1.00 94.19 82 LEU A C 1
ATOM 653 O O . L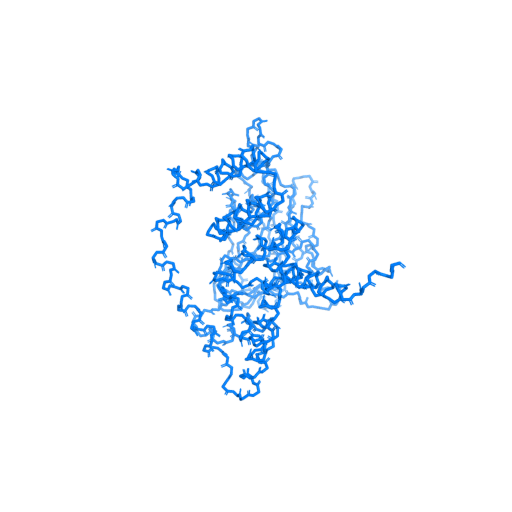EU A 1 82 ? 28.591 -8.530 2.696 1.00 94.19 82 LEU A O 1
ATOM 657 N N . GLN A 1 83 ? 28.435 -9.957 4.422 1.00 94.88 83 GLN A N 1
ATOM 658 C CA . GLN A 1 83 ? 27.371 -10.772 3.835 1.00 94.88 83 GLN A CA 1
ATOM 659 C C . GLN A 1 83 ? 26.136 -9.929 3.488 1.00 94.88 83 GLN A C 1
ATOM 661 O O . GLN A 1 83 ? 25.632 -10.023 2.374 1.00 94.88 83 GLN A O 1
ATOM 666 N N . THR A 1 84 ? 25.699 -9.059 4.399 1.00 93.19 84 THR A N 1
ATOM 667 C CA . THR A 1 84 ? 24.576 -8.137 4.187 1.00 93.19 84 THR A CA 1
ATOM 668 C C . THR A 1 84 ? 24.891 -7.089 3.122 1.00 93.19 84 THR A C 1
ATOM 670 O O . THR A 1 84 ? 24.023 -6.694 2.345 1.00 93.19 84 THR A O 1
ATOM 673 N N . GLN A 1 85 ? 26.139 -6.628 3.041 1.00 94.94 85 GLN A N 1
ATOM 674 C CA . GLN A 1 85 ? 26.532 -5.689 1.995 1.00 94.94 85 GLN A CA 1
ATOM 675 C C . GLN A 1 85 ? 26.445 -6.323 0.601 1.00 94.94 85 GLN A C 1
ATOM 677 O O . GLN A 1 85 ? 25.982 -5.672 -0.335 1.00 94.94 85 GLN A O 1
ATOM 682 N N . ILE A 1 86 ? 26.830 -7.594 0.470 1.00 96.88 86 ILE A N 1
ATOM 683 C CA . ILE A 1 86 ? 26.828 -8.314 -0.809 1.00 96.88 86 ILE A CA 1
ATOM 684 C C . ILE A 1 86 ? 25.425 -8.812 -1.176 1.00 96.88 86 ILE A C 1
ATOM 686 O O . ILE A 1 86 ? 24.979 -8.562 -2.294 1.00 96.88 86 ILE A O 1
ATOM 690 N N . LEU A 1 87 ? 24.744 -9.495 -0.251 1.00 96.94 87 LEU A N 1
ATOM 691 C CA . LEU A 1 87 ? 23.485 -10.219 -0.487 1.00 96.94 87 LEU A CA 1
ATOM 692 C C . LEU A 1 87 ? 22.230 -9.452 -0.050 1.00 96.94 87 LEU A C 1
ATOM 694 O O . LEU A 1 87 ? 21.125 -9.858 -0.397 1.00 96.94 87 LEU A O 1
ATOM 698 N N . GLY A 1 88 ? 22.384 -8.359 0.697 1.00 96.88 88 GLY A N 1
ATOM 699 C CA . GLY A 1 88 ? 21.274 -7.576 1.238 1.00 96.88 88 GLY A CA 1
ATOM 700 C C . GLY A 1 88 ? 20.747 -8.088 2.577 1.00 96.88 88 GLY A C 1
ATOM 701 O O . GLY A 1 88 ? 21.268 -9.034 3.166 1.00 96.88 88 GLY A O 1
ATOM 702 N N . MET A 1 89 ? 19.706 -7.420 3.070 1.00 96.38 89 MET A N 1
ATOM 703 C CA . MET A 1 89 ? 18.987 -7.756 4.304 1.00 96.38 89 MET A CA 1
ATOM 704 C C . MET A 1 89 ? 17.985 -8.904 4.111 1.00 96.38 89 MET A C 1
ATOM 706 O O . MET A 1 89 ? 17.523 -9.470 5.099 1.00 96.38 89 MET A O 1
ATOM 710 N N . GLY A 1 90 ? 17.639 -9.238 2.863 1.00 95.06 90 GLY A N 1
ATOM 711 C CA . GLY A 1 90 ? 16.561 -10.157 2.504 1.00 95.06 90 GLY A CA 1
ATOM 712 C C . GLY A 1 90 ? 15.314 -9.426 1.995 1.00 95.06 90 GLY A C 1
ATOM 713 O O . GLY A 1 90 ? 14.987 -8.325 2.442 1.00 95.06 90 GLY A O 1
ATOM 714 N N . LEU A 1 91 ? 14.604 -10.056 1.054 1.00 93.00 91 LEU A N 1
ATOM 715 C CA . LEU A 1 91 ? 13.407 -9.498 0.415 1.00 93.00 91 LEU A CA 1
ATOM 716 C C . LEU A 1 91 ? 12.316 -9.174 1.445 1.00 93.00 91 LEU A C 1
ATOM 718 O O . LEU A 1 91 ? 11.947 -10.023 2.255 1.00 93.00 91 LEU A O 1
ATOM 722 N N . GLY A 1 92 ? 11.773 -7.955 1.386 1.00 91.00 92 GLY A N 1
ATOM 723 C CA . GLY A 1 92 ? 10.646 -7.545 2.232 1.00 91.00 92 GLY A CA 1
ATOM 724 C C . GLY A 1 92 ? 10.993 -7.319 3.708 1.00 91.00 92 GLY A C 1
ATOM 725 O O . GLY A 1 92 ? 10.091 -7.154 4.528 1.00 91.00 92 GLY A O 1
ATOM 726 N N . MET A 1 93 ? 12.279 -7.275 4.066 1.00 93.50 93 MET A N 1
ATOM 727 C CA . MET A 1 93 ? 12.711 -7.051 5.450 1.00 93.50 93 MET A CA 1
ATOM 728 C C . MET A 1 93 ? 12.576 -5.592 5.898 1.00 93.50 93 MET A C 1
ATOM 730 O O . MET A 1 93 ? 12.551 -5.328 7.101 1.00 93.50 93 MET A O 1
ATOM 734 N N . PHE A 1 94 ? 12.446 -4.646 4.962 1.00 93.94 94 PHE A N 1
ATOM 735 C CA . PHE A 1 94 ? 12.430 -3.215 5.267 1.00 93.94 94 PHE A CA 1
ATOM 736 C C . PHE A 1 94 ? 11.396 -2.803 6.332 1.00 93.94 94 PHE A C 1
ATOM 738 O O . PHE A 1 94 ? 11.822 -2.188 7.309 1.00 93.94 94 PHE A O 1
ATOM 745 N N . PRO A 1 95 ? 10.095 -3.168 6.258 1.00 91.31 95 PRO A N 1
ATOM 746 C CA . PRO A 1 95 ? 9.120 -2.713 7.254 1.00 91.31 95 PRO A CA 1
ATOM 747 C C . PRO A 1 95 ? 9.410 -3.226 8.665 1.00 91.31 95 PRO A C 1
ATOM 749 O O . PRO A 1 95 ? 9.281 -2.492 9.647 1.00 91.31 95 PRO A O 1
ATOM 752 N N . ARG A 1 96 ? 9.874 -4.477 8.768 1.00 90.38 96 ARG A N 1
ATOM 753 C CA . ARG A 1 96 ? 10.288 -5.074 10.041 1.00 90.38 96 ARG A CA 1
ATOM 754 C C . ARG A 1 96 ? 11.498 -4.339 10.615 1.00 90.38 96 ARG A C 1
ATOM 756 O O . ARG A 1 96 ? 11.484 -3.985 11.792 1.00 90.38 96 ARG A O 1
ATOM 763 N N . THR A 1 97 ? 12.525 -4.101 9.802 1.00 92.81 97 THR A N 1
ATOM 764 C CA . THR A 1 97 ? 13.738 -3.403 10.244 1.00 92.81 97 THR A CA 1
ATOM 765 C C . THR A 1 97 ? 13.435 -1.954 10.612 1.00 92.81 97 THR A C 1
ATOM 767 O O . THR A 1 97 ? 13.897 -1.492 11.651 1.00 92.81 97 THR A O 1
ATOM 770 N N . TYR A 1 98 ? 12.607 -1.257 9.827 1.00 91.19 98 TYR A N 1
ATOM 771 C CA . TYR A 1 98 ? 12.152 0.099 10.131 1.00 91.19 98 TYR A CA 1
ATOM 772 C C . TYR A 1 98 ? 11.506 0.139 11.517 1.00 91.19 98 TYR A C 1
ATOM 774 O O . TYR A 1 98 ? 11.925 0.921 12.366 1.00 91.19 98 TYR A O 1
ATOM 782 N N . GLN A 1 99 ? 10.546 -0.754 11.787 1.00 87.19 99 GLN A N 1
ATOM 783 C CA . GLN A 1 99 ? 9.883 -0.825 13.088 1.00 87.19 99 GLN A CA 1
ATOM 784 C C . GLN A 1 99 ? 10.871 -1.081 14.232 1.00 87.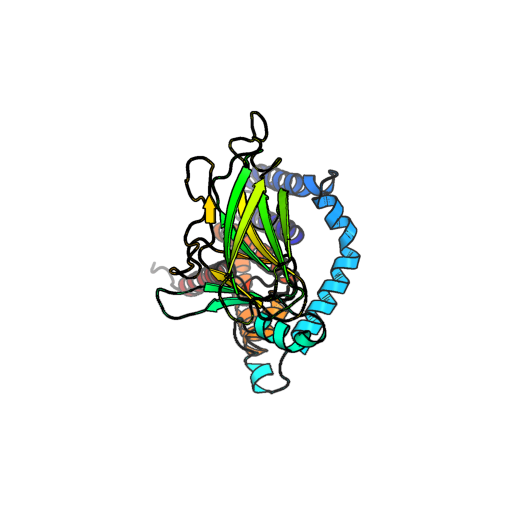19 99 GLN A C 1
ATOM 786 O O . GLN A 1 99 ? 10.782 -0.432 15.269 1.00 87.19 99 GLN A O 1
ATOM 791 N N . GLN A 1 100 ? 11.820 -2.002 14.049 1.00 88.56 100 GLN A N 1
ATOM 792 C CA . GLN A 1 100 ? 12.820 -2.332 15.067 1.00 88.56 100 GLN A CA 1
ATOM 793 C C . GLN A 1 100 ? 13.773 -1.164 15.354 1.00 88.56 100 GLN A C 1
ATOM 795 O O . GLN A 1 100 ? 14.078 -0.896 16.513 1.00 88.56 100 GLN A O 1
ATOM 800 N N . ARG A 1 101 ? 14.232 -0.454 14.318 1.00 89.31 101 ARG A N 1
ATOM 801 C CA . ARG A 1 101 ? 15.207 0.643 14.441 1.00 89.31 101 ARG A CA 1
ATOM 802 C C . ARG A 1 101 ? 14.566 1.953 14.913 1.00 89.31 101 ARG A C 1
ATOM 804 O O . ARG A 1 101 ? 15.202 2.711 15.638 1.00 89.31 101 ARG A O 1
ATOM 811 N N . ARG A 1 102 ? 13.303 2.211 14.551 1.00 84.31 102 ARG A N 1
ATOM 812 C CA . ARG A 1 102 ? 12.537 3.412 14.943 1.00 84.31 102 ARG A CA 1
ATOM 813 C C . ARG A 1 102 ? 11.696 3.240 16.209 1.00 84.31 102 ARG A C 1
ATOM 815 O O . ARG A 1 102 ? 11.079 4.218 16.625 1.00 84.31 102 ARG A O 1
ATOM 822 N N . ALA A 1 103 ? 11.701 2.066 16.847 1.00 71.94 103 ALA A N 1
ATOM 823 C CA . ALA A 1 103 ? 10.846 1.748 17.997 1.00 71.94 103 ALA A CA 1
ATOM 824 C C . ALA A 1 103 ? 10.889 2.794 19.131 1.00 71.94 103 ALA A C 1
ATOM 826 O O . ALA A 1 103 ? 9.874 3.031 19.780 1.00 71.94 103 ALA A O 1
ATOM 827 N N . HIS A 1 104 ? 12.036 3.449 19.342 1.00 65.06 104 HIS A N 1
ATOM 828 C CA . HIS A 1 104 ? 12.216 4.475 20.377 1.00 65.06 104 HIS A CA 1
ATOM 829 C C . HIS A 1 104 ? 11.616 5.848 20.031 1.00 65.06 104 HIS A C 1
ATOM 831 O O . HIS A 1 104 ? 11.380 6.644 20.933 1.00 65.06 104 HIS A O 1
ATOM 837 N N . PHE A 1 105 ? 11.372 6.132 18.749 1.00 64.25 105 PHE A N 1
ATOM 838 C CA . PHE A 1 105 ? 10.882 7.432 18.273 1.00 64.25 105 PHE A CA 1
ATOM 839 C C . PHE A 1 105 ? 9.429 7.368 17.801 1.00 64.25 105 PHE A C 1
ATOM 841 O O . PHE A 1 105 ? 8.659 8.292 18.041 1.00 64.25 105 PHE A O 1
ATOM 848 N N . HIS A 1 106 ? 9.053 6.271 17.141 1.00 70.19 106 HIS A N 1
ATOM 849 C CA . HIS A 1 106 ? 7.723 6.065 16.580 1.00 70.19 106 HIS A CA 1
ATOM 850 C C . HIS A 1 106 ? 7.325 4.595 16.721 1.00 70.19 106 HIS A C 1
ATOM 852 O O . HIS A 1 106 ? 7.952 3.706 16.144 1.00 70.19 106 HIS A O 1
ATOM 858 N N . THR A 1 107 ? 6.259 4.330 17.476 1.00 75.19 107 THR A N 1
ATOM 859 C CA . THR A 1 107 ? 5.670 2.989 17.541 1.00 75.19 107 THR A CA 1
ATOM 860 C C . THR A 1 107 ? 4.650 2.853 16.421 1.00 75.19 107 THR A C 1
ATOM 862 O O . THR A 1 107 ? 3.646 3.557 16.408 1.00 75.19 107 THR A O 1
ATOM 865 N N . LEU A 1 108 ? 4.893 1.946 15.475 1.00 82.38 108 LEU A N 1
ATOM 866 C CA . LEU A 1 108 ? 3.878 1.573 14.491 1.00 82.38 108 LEU A CA 1
ATOM 867 C C . LEU A 1 108 ? 2.804 0.733 15.173 1.00 82.38 108 LEU A C 1
ATOM 869 O O . LEU A 1 108 ? 3.142 -0.234 15.869 1.00 82.38 108 LEU A O 1
ATOM 873 N N . ALA A 1 109 ? 1.534 1.062 14.936 1.00 86.81 109 ALA A N 1
ATOM 874 C CA . ALA A 1 109 ? 0.452 0.187 15.348 1.00 86.81 109 ALA A CA 1
ATOM 875 C C . ALA A 1 109 ? 0.590 -1.175 14.654 1.00 86.81 109 ALA A C 1
ATOM 877 O O . ALA A 1 109 ? 0.985 -1.285 13.489 1.00 86.81 109 ALA A O 1
ATOM 878 N N . ARG A 1 110 ? 0.279 -2.228 15.400 1.00 88.62 110 ARG A N 1
ATOM 879 C CA . ARG A 1 110 ? 0.307 -3.619 14.961 1.00 88.62 110 ARG A CA 1
ATOM 880 C C . ARG A 1 110 ? -1.093 -4.186 15.042 1.00 88.62 110 ARG A C 1
ATOM 882 O O . ARG A 1 110 ? -1.887 -3.787 15.893 1.00 88.62 110 ARG A O 1
ATOM 889 N N . TYR A 1 111 ? -1.353 -5.158 14.187 1.00 92.50 111 TYR A N 1
ATOM 890 C CA . TYR A 1 111 ? -2.523 -6.004 14.305 1.00 92.50 111 TYR A CA 1
ATOM 891 C C . TYR A 1 111 ? -2.094 -7.466 14.299 1.00 92.50 111 TYR A C 1
ATOM 893 O O . TYR A 1 111 ? -1.110 -7.835 13.652 1.00 92.50 111 TYR A O 1
ATOM 901 N N . SER A 1 112 ? -2.840 -8.291 15.013 1.00 93.81 112 SER A N 1
ATOM 902 C CA . SER A 1 112 ? -2.714 -9.741 14.974 1.00 93.81 112 SER A CA 1
ATOM 903 C C . SER A 1 112 ? -4.091 -10.370 15.073 1.00 93.81 112 SER A C 1
ATOM 905 O O . SER A 1 112 ? -5.005 -9.820 15.684 1.00 93.81 112 SER A O 1
ATOM 907 N N . PHE A 1 113 ? -4.227 -11.534 14.451 1.00 94.38 113 PHE A N 1
ATOM 908 C CA . PHE A 1 113 ? -5.307 -12.452 14.765 1.00 94.38 113 PHE A CA 1
ATOM 909 C C . PHE A 1 113 ? -4.707 -13.475 15.720 1.00 94.38 113 PHE A C 1
ATOM 911 O O . PHE A 1 113 ? -3.747 -14.164 15.362 1.00 94.38 113 PHE A O 1
ATOM 918 N N . ASP A 1 114 ? -5.221 -13.529 16.938 1.00 92.88 114 ASP A N 1
ATOM 919 C CA . ASP A 1 114 ? -4.698 -14.358 18.023 1.00 92.88 114 ASP A CA 1
ATOM 920 C C . ASP A 1 114 ? -5.739 -15.407 18.432 1.00 92.88 114 ASP A C 1
ATOM 922 O O . ASP A 1 114 ? -6.875 -15.369 17.973 1.00 92.88 114 ASP A O 1
ATOM 926 N N . GLY A 1 115 ? -5.351 -16.368 19.274 1.00 91.44 115 GLY A N 1
ATOM 927 C CA . GLY A 1 115 ? -6.227 -17.458 19.726 1.00 91.44 115 GLY A CA 1
ATOM 928 C C . GLY A 1 115 ? -6.118 -18.743 18.889 1.00 91.44 115 GLY A C 1
ATOM 929 O O . GLY A 1 115 ? -5.477 -18.742 17.830 1.00 91.44 115 GLY A O 1
ATOM 930 N N . PRO A 1 116 ? -6.685 -19.865 19.373 1.00 90.94 116 PRO A N 1
ATOM 931 C CA . PRO A 1 116 ? -6.660 -21.142 18.664 1.00 90.94 116 PRO A CA 1
ATOM 932 C C . PRO A 1 116 ? -7.554 -21.113 17.407 1.00 90.94 116 PRO A C 1
ATOM 934 O O . PRO A 1 116 ? -8.442 -20.262 17.294 1.00 90.94 116 PRO A O 1
ATOM 937 N N . PRO A 1 117 ? -7.357 -22.042 16.451 1.00 85.31 117 PRO A N 1
ATOM 938 C CA . PRO A 1 117 ? -8.229 -22.167 15.283 1.00 85.31 117 PRO A CA 1
ATOM 939 C C . PRO A 1 117 ? -9.711 -22.260 15.681 1.00 85.31 117 PRO A C 1
ATOM 941 O O . PRO A 1 117 ? -10.062 -22.996 16.601 1.00 85.31 117 PRO A O 1
ATOM 944 N N . GLY A 1 118 ? -10.575 -21.491 15.011 1.00 83.12 118 GLY A N 1
ATOM 945 C CA . GLY A 1 118 ? -12.019 -21.442 15.285 1.00 83.12 118 GLY A CA 1
ATOM 946 C C . GLY A 1 118 ? -12.449 -20.593 16.492 1.00 83.12 118 GLY A C 1
ATOM 947 O O . GLY A 1 118 ? -13.644 -20.431 16.704 1.00 83.12 118 GLY A O 1
ATOM 948 N N . ARG A 1 119 ? -11.514 -20.039 17.277 1.00 89.81 119 ARG A N 1
ATOM 949 C CA . ARG A 1 119 ? -11.784 -19.058 18.352 1.00 89.81 119 ARG A CA 1
ATOM 950 C C . ARG A 1 119 ? -10.735 -17.956 18.309 1.00 89.81 119 ARG A C 1
ATOM 952 O O . ARG A 1 119 ? -9.907 -17.807 19.214 1.00 89.81 119 ARG A O 1
ATOM 959 N N . ARG A 1 120 ? -10.700 -17.287 17.165 1.00 95.19 120 ARG A N 1
ATOM 960 C CA . ARG A 1 120 ? -9.728 -16.243 16.865 1.00 95.19 120 ARG A CA 1
ATOM 961 C C . ARG A 1 120 ? -10.288 -14.904 17.326 1.00 95.19 120 ARG A C 1
ATOM 963 O O . ARG A 1 120 ? -11.482 -14.768 17.501 1.00 95.19 120 ARG A O 1
ATOM 970 N N . TYR A 1 121 ? -9.423 -13.928 17.536 1.00 96.06 121 TYR A N 1
ATOM 971 C CA . TYR A 1 121 ? -9.834 -12.565 17.865 1.00 96.06 121 TYR A CA 1
ATOM 972 C C . TYR A 1 121 ? -8.817 -11.571 17.312 1.00 96.06 121 TYR A C 1
ATOM 974 O O . TYR A 1 121 ? -7.648 -11.912 17.107 1.00 96.06 121 TYR A O 1
ATOM 982 N N . LEU A 1 122 ? -9.252 -10.339 17.060 1.00 96.62 122 LEU A N 1
ATOM 983 C CA . LEU A 1 122 ? -8.402 -9.274 16.534 1.00 96.62 122 LEU A CA 1
ATOM 984 C C . LEU A 1 122 ? -7.741 -8.517 17.684 1.00 96.62 122 LEU A C 1
ATOM 986 O O . LEU A 1 122 ? -8.436 -7.931 18.503 1.00 96.62 122 LEU A O 1
ATOM 990 N N . THR A 1 123 ? -6.416 -8.432 17.717 1.00 94.62 123 THR A N 1
ATOM 991 C CA . THR A 1 123 ? -5.700 -7.527 18.625 1.00 94.62 123 THR A CA 1
ATOM 992 C C . THR A 1 123 ? -5.159 -6.339 17.846 1.00 94.62 123 THR A C 1
ATOM 994 O O . THR A 1 123 ? -4.446 -6.523 16.862 1.00 94.62 123 THR A O 1
ATOM 997 N N . LEU A 1 124 ? -5.468 -5.118 18.292 1.00 93.25 124 LEU A N 1
ATOM 998 C CA . LEU A 1 124 ? -4.925 -3.874 17.740 1.00 93.25 124 LEU A CA 1
ATOM 999 C C . LEU A 1 124 ? -4.069 -3.166 18.781 1.00 93.25 124 LEU A C 1
ATOM 1001 O O . LEU A 1 124 ? -4.555 -2.836 19.865 1.00 93.25 124 LEU A O 1
ATOM 1005 N N . SER A 1 125 ? -2.813 -2.887 18.440 1.00 89.50 125 SER A N 1
ATOM 1006 C CA . SER A 1 125 ? -1.935 -2.076 19.280 1.00 89.50 125 SER A CA 1
ATOM 1007 C C . SER A 1 125 ? -2.069 -0.592 18.969 1.00 89.50 125 SER A C 1
ATOM 1009 O O . SER A 1 125 ? -2.361 -0.213 17.838 1.00 89.50 125 SER A O 1
ATOM 1011 N N . SER A 1 126 ? -1.788 0.249 19.959 1.00 83.44 126 SER A N 1
ATOM 1012 C CA . SER A 1 126 ? -1.605 1.684 19.737 1.00 83.44 126 SER A CA 1
ATOM 1013 C C . SER A 1 126 ? -0.327 1.967 18.931 1.00 83.44 126 SER A C 1
ATOM 1015 O O . SER A 1 126 ? 0.562 1.112 18.818 1.00 83.44 126 SER A O 1
ATOM 1017 N N . GLY A 1 127 ? -0.250 3.166 18.349 1.00 84.00 127 GLY A N 1
ATOM 1018 C CA . GLY A 1 127 ? 0.868 3.636 17.533 1.00 84.00 127 GLY A CA 1
ATOM 1019 C C . GLY A 1 127 ? 0.406 4.575 16.417 1.00 84.00 127 GLY A C 1
ATOM 1020 O O . GLY A 1 127 ? -0.698 5.116 16.483 1.00 84.00 127 GLY A O 1
ATOM 1021 N N . ASP A 1 128 ? 1.232 4.739 15.382 1.00 83.88 128 ASP A N 1
ATOM 1022 C CA . ASP A 1 128 ? 0.825 5.377 14.122 1.00 83.88 128 ASP A CA 1
ATOM 1023 C C . ASP A 1 128 ? -0.448 4.712 13.581 1.00 83.88 128 ASP A C 1
ATOM 1025 O O . ASP A 1 128 ? -0.544 3.486 13.579 1.00 83.88 128 ASP A O 1
ATOM 1029 N N . ASN A 1 129 ? -1.404 5.511 13.093 1.00 83.44 129 ASN A N 1
ATOM 103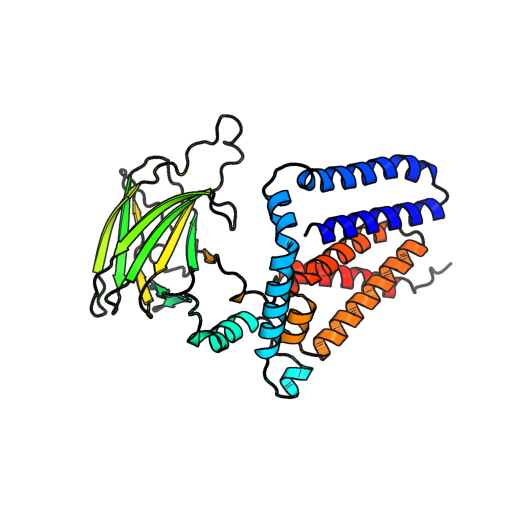0 C CA . ASN A 1 129 ? -2.727 5.023 12.699 1.00 83.44 129 ASN A CA 1
ATOM 1031 C C . ASN A 1 129 ? -2.651 3.845 11.701 1.00 83.44 129 ASN A C 1
ATOM 1033 O O . ASN A 1 129 ? -2.301 4.020 10.527 1.00 83.44 129 ASN A O 1
ATOM 1037 N N . LEU A 1 130 ? -3.054 2.661 12.173 1.00 91.25 130 LEU A N 1
ATOM 1038 C CA . LEU A 1 130 ? -3.334 1.470 11.375 1.00 91.25 130 LEU A CA 1
ATOM 1039 C C . LEU A 1 130 ? -4.816 1.140 11.500 1.00 91.25 130 LEU A C 1
ATOM 1041 O O . LEU A 1 130 ? -5.343 0.966 12.596 1.00 91.25 130 LEU A O 1
ATOM 1045 N N . TYR A 1 131 ? -5.474 1.035 10.356 1.00 92.44 131 TYR A N 1
ATOM 1046 C CA . TYR A 1 131 ? -6.905 0.810 10.254 1.00 92.44 131 TYR A CA 1
ATOM 1047 C C . TYR A 1 131 ? -7.163 -0.604 9.775 1.00 92.44 131 TYR A C 1
ATOM 1049 O O . TYR A 1 131 ? -6.769 -0.923 8.656 1.00 92.44 131 TYR A O 1
ATOM 1057 N N . VAL A 1 132 ? -7.874 -1.419 10.549 1.00 95.44 132 VAL A N 1
ATOM 1058 C CA . VAL A 1 132 ? -8.417 -2.698 10.070 1.00 95.44 132 VAL A CA 1
ATOM 1059 C C . VAL A 1 132 ? -9.852 -2.462 9.634 1.00 95.44 132 VAL A C 1
ATOM 1061 O O . VAL A 1 132 ? -10.675 -1.990 10.413 1.00 95.44 132 VAL A O 1
ATOM 1064 N N . SER A 1 133 ? -10.137 -2.707 8.358 1.00 95.31 133 SER A N 1
ATOM 1065 C CA . SER A 1 133 ? -11.377 -2.262 7.728 1.00 95.31 133 SER A CA 1
ATOM 1066 C C . SER A 1 133 ? -12.011 -3.301 6.821 1.00 95.31 133 SER A C 1
ATOM 1068 O O . SER A 1 133 ? -11.311 -4.054 6.153 1.00 95.31 133 SER A O 1
ATOM 1070 N N . GLN A 1 134 ? -13.336 -3.289 6.732 1.00 95.75 134 GLN A N 1
ATOM 1071 C CA . GLN A 1 134 ? -14.085 -4.073 5.756 1.00 95.75 134 GLN A CA 1
ATOM 1072 C C . GLN A 1 134 ? -15.102 -3.205 5.022 1.00 95.75 134 GLN A C 1
ATOM 1074 O O . GLN A 1 134 ? -15.496 -2.140 5.500 1.00 95.75 134 GLN A O 1
ATOM 1079 N N . LYS A 1 135 ? -15.531 -3.656 3.841 1.00 95.62 135 LYS A N 1
ATOM 1080 C CA . LYS A 1 135 ? -16.653 -3.036 3.129 1.00 95.62 135 LYS A CA 1
ATOM 1081 C C . LYS A 1 135 ? -17.959 -3.409 3.833 1.00 95.62 135 LYS A C 1
ATOM 1083 O O . LYS A 1 135 ? -18.170 -4.584 4.105 1.00 95.62 135 LYS A O 1
ATOM 1088 N N . ILE A 1 136 ? -18.830 -2.428 4.046 1.00 96.25 136 ILE A N 1
ATOM 1089 C CA . ILE A 1 136 ? -20.175 -2.625 4.600 1.00 96.25 136 ILE A CA 1
ATOM 1090 C C . ILE A 1 136 ? -21.226 -2.007 3.676 1.00 96.25 136 ILE A C 1
ATOM 1092 O O . ILE A 1 136 ? -20.917 -1.100 2.901 1.00 96.25 136 ILE A O 1
ATOM 1096 N N . ASP A 1 137 ? -22.462 -2.492 3.766 1.00 94.44 137 ASP A N 1
ATOM 1097 C CA . ASP A 1 137 ? -23.610 -1.939 3.039 1.00 94.44 137 ASP A CA 1
ATOM 1098 C C . ASP A 1 137 ? -24.442 -1.038 3.963 1.00 94.44 137 ASP A C 1
ATOM 1100 O O . ASP A 1 137 ? -25.507 -1.403 4.458 1.00 94.44 137 ASP A O 1
ATOM 1104 N N . ALA A 1 138 ? -23.872 0.122 4.294 1.00 94.00 138 ALA A N 1
ATOM 1105 C CA . ALA A 1 138 ? -24.495 1.104 5.173 1.00 94.00 138 ALA A CA 1
ATOM 1106 C C . ALA A 1 138 ? -25.294 2.152 4.386 1.00 94.00 138 ALA A C 1
ATOM 1108 O O . ALA A 1 138 ? -24.905 2.578 3.301 1.00 94.00 138 ALA A O 1
ATOM 1109 N N . LYS A 1 139 ? -26.393 2.619 4.979 1.00 93.12 139 LYS A N 1
ATOM 1110 C CA . LYS A 1 139 ? -27.244 3.689 4.452 1.00 93.12 139 LYS A CA 1
ATOM 1111 C C . LYS A 1 139 ? -26.910 5.009 5.137 1.00 93.12 139 LYS A C 1
ATOM 1113 O O . LYS A 1 139 ? -26.481 5.026 6.292 1.00 93.12 139 LYS A O 1
ATOM 1118 N N . ALA A 1 140 ? -27.127 6.118 4.436 1.00 93.56 140 ALA A N 1
ATOM 1119 C CA . ALA A 1 140 ? -26.937 7.452 4.997 1.00 93.56 140 ALA A CA 1
ATOM 1120 C C . ALA A 1 140 ? -27.917 7.754 6.135 1.00 93.56 140 ALA A C 1
ATOM 1122 O O . ALA A 1 140 ? -29.025 7.218 6.169 1.00 93.56 140 ALA A O 1
ATOM 1123 N N . ASN A 1 141 ? -27.497 8.629 7.050 1.00 94.31 141 ASN A N 1
ATOM 1124 C CA . ASN A 1 141 ? -28.268 9.123 8.192 1.00 94.31 141 ASN A CA 1
ATOM 1125 C C . ASN A 1 141 ? -29.000 8.021 8.979 1.00 94.31 141 ASN A C 1
ATOM 1127 O O . ASN A 1 141 ? -30.134 8.201 9.419 1.00 94.31 141 ASN A O 1
ATOM 1131 N N . THR A 1 142 ? -28.377 6.851 9.107 1.00 95.75 142 THR A N 1
ATOM 1132 C CA . THR A 1 142 ? -28.997 5.675 9.717 1.00 95.75 142 THR A CA 1
ATOM 1133 C C . THR A 1 142 ? -28.274 5.344 11.023 1.00 95.75 142 THR A C 1
ATOM 1135 O O . THR A 1 142 ? -27.041 5.233 11.013 1.00 95.75 142 THR A O 1
ATOM 1138 N N . PRO A 1 143 ? -28.997 5.215 12.152 1.00 96.69 143 PRO A N 1
ATOM 1139 C CA . PRO A 1 143 ? -28.428 4.701 13.388 1.00 96.69 143 PRO A CA 1
ATOM 1140 C C . PRO A 1 143 ? -28.271 3.177 13.308 1.00 96.69 143 PRO A C 1
ATOM 1142 O O . PRO A 1 143 ? -29.159 2.470 12.834 1.00 96.69 143 PRO A O 1
ATOM 1145 N N . TYR A 1 144 ? -27.148 2.680 13.812 1.00 98.00 144 TYR A N 1
ATOM 1146 C CA . TYR A 1 144 ? -26.826 1.262 13.919 1.00 98.00 144 TYR A CA 1
ATOM 1147 C C . TYR A 1 144 ? -26.417 0.933 15.350 1.00 98.00 144 TYR A C 1
ATOM 1149 O O . TYR A 1 144 ? -25.744 1.735 16.006 1.00 98.00 144 TYR A O 1
ATOM 1157 N N . LEU A 1 145 ? -26.785 -0.257 15.820 1.00 98.31 145 LEU A N 1
ATOM 1158 C CA . LEU A 1 145 ? -26.269 -0.799 17.069 1.00 98.31 145 LEU A CA 1
ATOM 1159 C C . LEU A 1 145 ? -24.869 -1.355 16.808 1.00 98.31 145 LEU A C 1
ATOM 1161 O O . LEU A 1 145 ? -24.697 -2.317 16.062 1.00 98.31 145 LEU A O 1
ATOM 1165 N N . PHE A 1 146 ? -23.867 -0.728 17.404 1.00 98.31 146 PHE A N 1
ATOM 1166 C CA . PHE A 1 146 ? -22.482 -1.148 17.319 1.00 98.31 146 PHE A CA 1
ATOM 1167 C C . PHE A 1 146 ? -22.098 -1.883 18.597 1.00 98.31 146 PHE A C 1
ATOM 1169 O O . PHE A 1 146 ? -22.156 -1.307 19.686 1.00 98.31 146 PHE A O 1
ATOM 1176 N N . ALA A 1 147 ? -21.727 -3.151 18.460 1.00 98.00 147 ALA A N 1
ATOM 1177 C CA . ALA A 1 147 ? -21.421 -4.021 19.584 1.00 98.00 147 ALA A CA 1
ATOM 1178 C C . ALA A 1 147 ? -20.150 -4.829 19.326 1.00 98.00 147 ALA A C 1
ATOM 1180 O O . ALA A 1 147 ? -19.835 -5.149 18.181 1.00 98.00 147 ALA A O 1
ATOM 1181 N N . PHE A 1 148 ? -19.413 -5.127 20.390 1.00 97.56 148 PHE A N 1
ATOM 1182 C CA . PHE A 1 148 ? -18.272 -6.039 20.367 1.00 97.56 148 PHE A CA 1
ATOM 1183 C C . PHE A 1 148 ? -17.915 -6.495 21.777 1.00 97.56 148 PHE A C 1
ATOM 1185 O O . PHE A 1 148 ? -18.175 -5.808 22.768 1.00 97.56 148 PHE A O 1
ATOM 1192 N N . ASN A 1 149 ? -17.239 -7.632 21.858 1.00 97.19 149 ASN A N 1
ATOM 1193 C CA . ASN A 1 149 ? -16.515 -8.050 23.043 1.00 97.19 149 ASN A CA 1
ATOM 1194 C C . ASN A 1 149 ? -15.093 -7.489 22.983 1.00 97.19 149 ASN A C 1
ATOM 1196 O O . ASN A 1 149 ? -14.449 -7.496 21.935 1.00 97.19 149 ASN A O 1
ATOM 1200 N N . TYR A 1 150 ? -14.584 -6.983 24.104 1.00 95.38 150 TYR A N 1
ATOM 1201 C CA . TYR A 1 150 ? -13.211 -6.500 24.191 1.00 95.38 150 TYR A CA 1
ATOM 1202 C C . TYR A 1 150 ? -12.498 -6.972 25.448 1.00 95.38 150 TYR A C 1
ATOM 1204 O O . TYR A 1 150 ? -13.108 -7.282 26.476 1.00 95.38 150 TYR A O 1
ATOM 1212 N N . ARG A 1 151 ? -11.170 -6.991 25.359 1.00 93.75 151 ARG A N 1
ATOM 1213 C CA . ARG A 1 151 ? -10.269 -7.269 26.472 1.00 93.75 151 ARG A CA 1
ATOM 1214 C C . ARG A 1 151 ? -9.047 -6.362 26.382 1.00 93.75 151 ARG A C 1
ATOM 1216 O O . ARG A 1 151 ? -8.401 -6.294 25.339 1.00 93.75 151 ARG A O 1
ATOM 1223 N N . THR A 1 152 ? -8.713 -5.696 27.485 1.00 90.25 152 THR A N 1
ATOM 1224 C CA . THR A 1 152 ? -7.516 -4.851 27.597 1.00 90.25 152 THR A CA 1
ATOM 1225 C C . THR A 1 152 ? -7.033 -4.759 29.046 1.00 90.25 152 THR A C 1
ATOM 1227 O O . THR A 1 152 ? -7.837 -4.752 29.984 1.00 90.25 152 THR A O 1
ATOM 1230 N N . SER A 1 153 ? -5.715 -4.709 29.238 1.00 82.25 153 SER A N 1
ATOM 1231 C CA . SER A 1 153 ? -5.067 -4.411 30.525 1.00 82.25 153 SER A CA 1
ATOM 1232 C C . SER A 1 153 ? -4.902 -2.910 30.776 1.00 82.25 153 SER A C 1
ATOM 1234 O O . SER A 1 153 ? -4.559 -2.509 31.884 1.00 82.25 153 SER A O 1
ATOM 1236 N N . GLU A 1 154 ? -5.144 -2.082 29.762 1.00 79.81 154 GLU A N 1
ATOM 1237 C CA . GLU A 1 154 ? -4.678 -0.700 29.720 1.00 79.81 154 GLU A CA 1
ATOM 1238 C C . GLU A 1 154 ? -5.780 0.309 30.065 1.00 79.81 154 GLU A C 1
ATOM 1240 O O . GLU A 1 154 ? -6.944 0.136 29.711 1.00 79.81 154 GLU A O 1
ATOM 1245 N N . THR A 1 155 ? -5.402 1.403 30.731 1.00 69.88 155 THR A N 1
ATOM 1246 C CA . THR A 1 155 ? -6.331 2.396 31.317 1.00 69.88 155 THR A CA 1
ATOM 1247 C C . THR A 1 155 ? -6.631 3.599 30.426 1.00 69.88 155 THR A C 1
ATOM 1249 O O . THR A 1 155 ? -7.495 4.409 30.754 1.00 69.88 155 THR A O 1
ATOM 1252 N N . LYS A 1 156 ? -5.918 3.757 29.303 1.00 73.38 156 LYS A N 1
ATOM 1253 C CA . LYS A 1 156 ? -6.013 4.941 28.428 1.00 73.38 156 LYS A CA 1
ATOM 1254 C C . LYS A 1 156 ? -6.040 4.569 26.944 1.00 73.38 156 LYS A C 1
ATOM 1256 O O . LYS A 1 156 ? -5.247 5.098 26.165 1.00 73.38 156 LYS A O 1
ATOM 1261 N N . PHE A 1 157 ? -6.932 3.656 26.558 1.00 80.75 157 PHE A N 1
ATOM 1262 C CA . PHE A 1 157 ? -7.150 3.295 25.153 1.00 80.75 157 PHE A CA 1
ATOM 1263 C C . PHE A 1 157 ? -8.399 3.964 24.585 1.00 80.75 157 PHE A C 1
ATOM 1265 O O . PHE A 1 157 ? -9.511 3.796 25.090 1.00 80.75 157 PHE A O 1
ATOM 1272 N N . LEU A 1 158 ? -8.196 4.711 23.502 1.00 89.75 158 LEU A N 1
ATOM 1273 C CA . LEU A 1 158 ? -9.254 5.236 22.657 1.00 89.75 158 LEU A CA 1
ATOM 1274 C C . LEU A 1 158 ? -9.422 4.293 21.470 1.00 89.75 158 LEU A C 1
ATOM 1276 O O . LEU A 1 158 ? -8.495 4.110 20.681 1.00 89.75 158 LEU A O 1
ATOM 1280 N N . VAL A 1 159 ? -10.604 3.707 21.334 1.00 92.50 159 VAL A N 1
ATOM 1281 C CA . VAL A 1 159 ? -10.976 2.927 20.153 1.00 92.50 159 VAL A CA 1
ATOM 1282 C C . VAL A 1 159 ? -11.845 3.800 19.277 1.00 92.50 159 VAL A C 1
ATOM 1284 O O . VAL A 1 159 ? -12.817 4.374 19.760 1.00 92.50 159 VAL A O 1
ATOM 1287 N N . THR A 1 160 ? -11.511 3.898 17.995 1.00 95.06 160 THR A N 1
ATOM 1288 C CA . THR A 1 160 ? -12.324 4.652 17.044 1.00 95.06 160 THR A CA 1
ATOM 1289 C C . THR A 1 160 ? -12.851 3.737 15.952 1.00 95.06 160 THR A C 1
ATOM 1291 O O . THR A 1 160 ? -12.083 3.065 15.262 1.00 95.06 160 THR A O 1
ATOM 1294 N N . ALA A 1 161 ? -14.173 3.750 15.789 1.00 96.81 161 ALA A N 1
ATOM 1295 C CA . ALA A 1 161 ? -14.869 3.197 14.641 1.00 96.81 161 ALA A CA 1
ATOM 1296 C C . ALA A 1 161 ? -15.112 4.317 13.623 1.00 96.81 161 ALA A C 1
ATOM 1298 O O . ALA A 1 161 ? -15.748 5.329 13.922 1.00 96.81 161 ALA A O 1
ATOM 1299 N N . ALA A 1 162 ? -14.598 4.140 12.412 1.00 96.00 162 ALA A N 1
ATOM 1300 C CA . ALA A 1 162 ? -14.760 5.082 11.317 1.00 96.00 162 ALA A CA 1
ATOM 1301 C C . ALA A 1 162 ? -15.573 4.446 10.195 1.00 96.00 162 ALA A C 1
ATOM 1303 O O . ALA A 1 162 ? -15.162 3.435 9.626 1.00 96.00 162 ALA A O 1
ATOM 1304 N N . ILE A 1 163 ? -16.708 5.051 9.852 1.00 97.00 163 ILE A N 1
ATOM 1305 C CA . ILE A 1 163 ? -17.482 4.674 8.670 1.00 97.00 163 ILE A CA 1
ATOM 1306 C C . ILE A 1 163 ? -17.178 5.698 7.585 1.00 97.00 163 ILE A C 1
ATOM 1308 O O . ILE A 1 163 ? -17.518 6.867 7.738 1.00 97.00 163 ILE A O 1
ATOM 1312 N N . CYS A 1 164 ? -16.513 5.279 6.511 1.00 94.88 164 CYS A N 1
ATOM 1313 C CA . CYS A 1 164 ? -16.003 6.185 5.486 1.00 94.88 164 CYS A CA 1
ATOM 1314 C C . CYS A 1 164 ? -16.301 5.707 4.067 1.00 94.88 164 CYS A C 1
ATOM 1316 O O . CYS A 1 164 ? -16.167 4.529 3.742 1.00 94.88 164 CYS A O 1
ATOM 1318 N N . GLU A 1 165 ? -16.572 6.659 3.185 1.00 93.19 165 GLU A N 1
ATOM 1319 C CA . GLU A 1 165 ? -16.512 6.486 1.735 1.00 93.19 165 GLU A CA 1
ATOM 1320 C C . GLU A 1 165 ? -15.054 6.425 1.261 1.00 93.19 165 GLU A C 1
ATOM 1322 O O . GLU A 1 165 ? -14.306 7.397 1.419 1.00 93.19 165 GLU A O 1
ATOM 1327 N N . LYS A 1 166 ? -14.630 5.298 0.673 1.00 89.31 166 LYS A N 1
ATOM 1328 C CA . LYS A 1 166 ? -13.221 5.073 0.303 1.00 89.31 166 LYS A CA 1
ATOM 1329 C C . LYS A 1 166 ? -13.102 4.209 -0.954 1.00 89.31 166 LYS A C 1
ATOM 1331 O O . LYS A 1 166 ? -13.636 3.113 -0.984 1.00 89.31 166 LYS A O 1
ATOM 1336 N N . TRP A 1 167 ? -12.333 4.612 -1.971 1.00 77.56 167 TRP A N 1
ATOM 1337 C CA . TRP A 1 167 ? -12.037 3.740 -3.130 1.00 77.56 167 TRP A CA 1
ATOM 1338 C C . TRP A 1 167 ? -10.899 2.759 -2.837 1.00 77.56 167 TRP A C 1
ATOM 1340 O O . TRP A 1 167 ? -11.049 1.551 -3.021 1.00 77.56 167 TRP A O 1
ATOM 1350 N N . LEU A 1 168 ? -9.791 3.272 -2.295 1.00 74.94 168 LEU A N 1
ATOM 1351 C CA . LEU A 1 168 ? -8.608 2.474 -1.968 1.00 74.94 168 LEU A CA 1
ATOM 1352 C C . LEU A 1 168 ? -7.886 3.014 -0.725 1.00 74.94 168 LEU A C 1
ATOM 1354 O O . LEU A 1 168 ? -7.921 2.375 0.319 1.00 74.94 168 LEU A O 1
ATOM 1358 N N . LEU A 1 169 ? -7.297 4.213 -0.812 1.00 71.00 169 LEU A N 1
ATOM 1359 C CA . LEU A 1 169 ? -6.463 4.794 0.255 1.00 71.00 169 LEU A CA 1
ATOM 1360 C C . LEU A 1 169 ? -7.029 6.090 0.843 1.00 71.00 169 LEU A C 1
ATOM 1362 O O . LEU A 1 169 ? -6.903 6.310 2.041 1.00 71.00 169 LEU A O 1
ATOM 1366 N N . HIS A 1 170 ? -7.694 6.915 0.035 1.00 77.56 170 HIS A N 1
ATOM 1367 C CA . HIS A 1 170 ? -8.209 8.209 0.480 1.00 77.56 170 HIS A CA 1
ATOM 1368 C C . HIS A 1 170 ? -9.685 8.125 0.852 1.00 77.56 170 HIS A C 1
ATOM 1370 O O . HIS A 1 170 ? -10.514 7.706 0.037 1.00 77.56 170 HIS A O 1
ATOM 1376 N N . SER A 1 171 ? -9.985 8.526 2.082 1.00 85.81 171 SER A N 1
ATOM 1377 C CA . SER A 1 171 ? -11.349 8.699 2.568 1.00 85.81 171 SER A CA 1
ATOM 1378 C C . SER A 1 171 ? -11.900 10.052 2.117 1.00 85.81 171 SER A C 1
ATOM 1380 O O . SER A 1 171 ? -11.156 11.031 2.059 1.00 85.81 171 SER A O 1
ATOM 1382 N N . ARG A 1 172 ? -13.192 10.108 1.783 1.00 85.12 172 ARG A N 1
ATOM 1383 C CA . ARG A 1 172 ? -13.888 11.353 1.412 1.00 85.12 172 ARG A CA 1
ATOM 1384 C C . ARG A 1 172 ? -14.773 11.868 2.537 1.00 85.12 172 ARG A C 1
ATOM 1386 O O . ARG A 1 172 ? -14.429 12.838 3.200 1.00 85.12 172 ARG A O 1
ATOM 1393 N N . VAL A 1 173 ? -15.914 11.214 2.730 1.00 91.31 173 VAL A N 1
ATOM 1394 C CA . VAL A 1 173 ? -16.874 11.519 3.792 1.00 91.31 173 VAL A CA 1
ATOM 1395 C C . VAL A 1 173 ? -16.735 10.440 4.849 1.00 91.31 173 VAL A C 1
ATOM 1397 O O . VAL A 1 173 ? -16.729 9.254 4.517 1.00 91.31 173 VAL A O 1
ATOM 1400 N N . CYS A 1 174 ? -16.601 10.854 6.105 1.00 94.38 174 CYS A N 1
ATOM 1401 C CA . CYS A 1 174 ? -16.427 9.955 7.235 1.00 94.38 174 CYS A CA 1
ATOM 1402 C C . CYS A 1 174 ? -17.335 10.344 8.397 1.00 94.38 174 CYS A C 1
ATOM 1404 O O . CYS A 1 174 ? -17.535 11.526 8.677 1.00 94.38 174 CYS A O 1
ATOM 1406 N N . SER A 1 175 ? -17.817 9.326 9.098 1.00 96.69 175 SER A N 1
ATOM 1407 C CA . SER A 1 175 ? -18.438 9.427 10.409 1.00 96.69 175 SER A CA 1
ATOM 1408 C C . SER A 1 175 ? -17.532 8.724 11.417 1.00 96.69 175 SER A C 1
ATOM 1410 O O . SER A 1 175 ? -17.282 7.523 11.286 1.00 96.69 175 SER A O 1
ATOM 1412 N N . TRP A 1 176 ? -16.993 9.484 12.370 1.00 95.88 176 TRP A N 1
ATOM 1413 C CA . TRP A 1 176 ? -16.020 9.010 13.356 1.00 95.88 176 TRP A CA 1
ATOM 1414 C C . TRP A 1 176 ? -16.687 8.870 14.717 1.00 95.88 176 TRP A C 1
ATOM 1416 O O . TRP A 1 176 ? -17.291 9.823 15.206 1.00 95.88 176 TRP A O 1
ATOM 1426 N N . HIS A 1 177 ? -16.538 7.703 15.334 1.00 97.06 177 HIS A N 1
ATOM 1427 C CA . HIS A 1 177 ? -17.087 7.407 16.652 1.00 97.06 177 HIS A CA 1
ATOM 1428 C C . HIS A 1 177 ? -15.977 6.878 17.544 1.00 97.06 177 HIS A C 1
ATOM 1430 O O . HIS A 1 177 ? -15.438 5.803 17.286 1.00 97.06 177 HIS A O 1
ATOM 1436 N N . SER A 1 178 ? -15.612 7.649 18.564 1.00 95.19 178 SER A N 1
ATOM 1437 C CA . SER A 1 178 ? -14.507 7.316 19.461 1.00 95.19 178 SER A CA 1
ATOM 1438 C C . SER A 1 178 ? -15.018 6.978 20.855 1.00 95.19 178 SER A C 1
ATOM 1440 O O . SER A 1 178 ? -15.818 7.712 21.433 1.00 95.19 178 SER A O 1
ATOM 1442 N N . PHE A 1 179 ? -14.515 5.882 21.410 1.00 92.38 179 PHE A N 1
ATOM 1443 C CA . PHE A 1 179 ? -14.944 5.325 22.686 1.00 92.38 179 PHE A CA 1
ATOM 1444 C C . PHE A 1 179 ? -13.732 5.114 23.584 1.00 92.38 179 PHE A C 1
ATOM 1446 O O . PHE A 1 179 ? -12.724 4.540 23.162 1.00 92.38 179 PHE A O 1
ATOM 1453 N N . ARG A 1 180 ? -13.827 5.573 24.833 1.00 91.62 180 ARG A N 1
ATOM 1454 C CA . ARG A 1 180 ? -12.859 5.213 25.872 1.00 91.62 180 ARG A CA 1
ATOM 1455 C C . ARG A 1 180 ? -13.296 3.888 26.477 1.00 91.62 180 ARG A C 1
ATOM 1457 O O . ARG A 1 180 ? -14.429 3.778 26.938 1.00 91.62 180 ARG A O 1
ATOM 1464 N N . LEU A 1 181 ? -12.415 2.896 26.420 1.00 88.75 181 LEU A N 1
ATOM 1465 C CA . LEU A 1 181 ? -12.665 1.588 27.010 1.00 88.75 181 LEU A CA 1
ATOM 1466 C C . LEU A 1 181 ? -12.053 1.521 28.405 1.00 88.75 181 LEU A C 1
ATOM 1468 O O . LEU A 1 181 ? -10.920 1.953 28.613 1.00 88.75 181 LEU A O 1
ATOM 1472 N N . GLU A 1 182 ? -12.807 0.952 29.338 1.00 88.81 182 GLU A N 1
ATOM 1473 C CA . GLU A 1 182 ? -12.334 0.703 30.696 1.00 88.81 182 GLU A CA 1
ATOM 1474 C C . GLU A 1 182 ? -11.436 -0.543 30.729 1.00 88.81 182 GLU A C 1
ATOM 1476 O O . GLU A 1 182 ? -11.703 -1.505 30.002 1.00 88.81 182 GLU A O 1
ATOM 1481 N N . PRO A 1 183 ? -10.417 -0.597 31.602 1.00 88.75 183 PRO A N 1
ATOM 1482 C CA . PRO A 1 183 ? -9.648 -1.814 31.825 1.00 88.75 183 PRO A CA 1
ATOM 1483 C C . PRO A 1 183 ? -10.559 -2.997 32.132 1.00 88.75 183 PRO A C 1
ATOM 1485 O O . PRO A 1 183 ? -11.529 -2.894 32.890 1.00 88.75 183 PRO A O 1
ATOM 1488 N N . THR A 1 184 ? -10.222 -4.155 31.576 1.00 91.44 184 THR A N 1
ATOM 1489 C CA . THR A 1 184 ? -10.993 -5.380 31.805 1.00 91.44 184 THR A CA 1
ATOM 1490 C C . THR A 1 184 ? -10.289 -6.363 32.736 1.00 91.44 184 THR A C 1
ATOM 1492 O O . THR A 1 184 ? -10.840 -7.422 33.038 1.00 91.44 184 THR A O 1
ATOM 1495 N N . GLY A 1 185 ? -9.064 -6.050 33.177 1.00 87.25 185 GLY A N 1
ATOM 1496 C CA . GLY A 1 185 ? -8.249 -6.952 33.997 1.00 87.25 185 GLY A CA 1
ATOM 1497 C C . GLY A 1 185 ? -7.982 -8.293 33.306 1.00 87.25 185 GLY A C 1
ATOM 1498 O O . GLY A 1 185 ? -7.946 -9.331 33.960 1.00 87.25 185 GLY A O 1
ATOM 1499 N N . GLY A 1 186 ? -7.890 -8.292 31.971 1.00 85.50 186 GLY A N 1
ATOM 1500 C CA . GLY A 1 186 ? -7.684 -9.501 31.169 1.00 85.50 186 GLY A CA 1
ATOM 1501 C C . GLY A 1 186 ? -8.937 -10.359 30.948 1.00 85.50 186 GLY A C 1
ATOM 1502 O O . GLY A 1 186 ? -8.836 -11.428 30.347 1.00 85.50 186 GLY A O 1
ATOM 1503 N N . LYS A 1 187 ? -10.122 -9.910 31.375 1.00 92.69 187 LYS A N 1
ATOM 1504 C CA . LYS A 1 187 ? -11.398 -10.592 31.100 1.00 92.69 187 LYS A CA 1
ATOM 1505 C C . LYS A 1 187 ? -12.088 -9.999 29.874 1.00 92.69 187 LYS A C 1
ATOM 1507 O O . LYS A 1 187 ? -11.841 -8.850 29.520 1.00 92.69 187 LYS A O 1
ATOM 1512 N N . TRP A 1 188 ? -12.950 -10.769 29.225 1.00 95.38 188 TRP A N 1
ATOM 1513 C CA . TRP A 1 188 ? -13.800 -10.243 28.159 1.00 95.38 188 TRP A CA 1
ATOM 1514 C C . TRP A 1 188 ? -14.947 -9.426 28.752 1.00 95.38 188 TRP A C 1
ATOM 1516 O O . TRP A 1 188 ? -15.550 -9.825 29.750 1.00 95.38 188 TRP A O 1
ATOM 1526 N N . ARG A 1 189 ? -15.237 -8.276 28.146 1.00 95.81 189 ARG A N 1
ATOM 1527 C CA . ARG A 1 189 ? -16.391 -7.434 28.470 1.00 95.81 189 ARG A CA 1
ATOM 1528 C C . ARG A 1 189 ? -17.137 -7.081 27.196 1.00 95.81 189 ARG A C 1
ATOM 1530 O O . ARG A 1 189 ? -16.515 -6.796 26.178 1.00 95.81 189 ARG A O 1
ATOM 1537 N N . ASN A 1 190 ? -18.459 -7.053 27.285 1.00 96.94 190 ASN A N 1
ATOM 1538 C CA . ASN A 1 190 ? -19.303 -6.558 26.210 1.00 96.94 190 ASN A CA 1
ATOM 1539 C C . ASN A 1 190 ? -19.290 -5.021 26.210 1.00 96.94 190 ASN A C 1
ATOM 1541 O O . ASN A 1 190 ? -19.380 -4.387 27.267 1.00 96.94 190 ASN A O 1
ATOM 1545 N N . PHE A 1 191 ? -19.170 -4.437 25.024 1.00 96.62 191 PHE A N 1
ATOM 1546 C CA . PHE A 1 191 ? -19.416 -3.033 24.749 1.00 96.62 191 PHE A CA 1
ATOM 1547 C C . PHE A 1 191 ? -20.522 -2.915 23.704 1.00 96.62 191 PHE A C 1
ATOM 1549 O O . PHE A 1 191 ? -20.479 -3.580 22.672 1.00 96.62 191 PHE A O 1
ATOM 1556 N N . THR A 1 192 ? -21.488 -2.034 23.952 1.00 97.31 192 THR A N 1
ATOM 1557 C CA . THR A 1 192 ? -22.593 -1.764 23.031 1.00 97.31 192 THR A CA 1
ATOM 1558 C C . THR A 1 192 ? -22.915 -0.272 23.041 1.00 97.31 192 THR A C 1
ATOM 1560 O O . THR A 1 192 ? -22.996 0.343 24.103 1.00 97.31 192 THR A O 1
ATOM 1563 N N . THR A 1 193 ? -23.103 0.317 21.862 1.00 97.31 193 THR A N 1
ATOM 1564 C CA . THR A 1 193 ? -23.487 1.723 21.687 1.00 97.31 193 THR A CA 1
ATOM 1565 C C . THR A 1 193 ? -24.233 1.929 20.368 1.00 97.31 193 THR A C 1
ATOM 1567 O O . THR A 1 193 ? -24.246 1.049 19.511 1.00 97.31 193 THR A O 1
ATOM 1570 N N . GLN A 1 194 ? -24.845 3.095 20.174 1.00 97.31 194 GLN A N 1
ATOM 1571 C CA . GLN A 1 194 ? -25.405 3.487 18.882 1.00 97.31 194 GLN A CA 1
ATOM 1572 C C . GLN A 1 194 ? -24.433 4.395 18.130 1.00 97.31 194 GLN A C 1
ATOM 1574 O O . GLN A 1 194 ? -23.906 5.354 18.693 1.00 97.31 194 GLN A O 1
ATOM 1579 N N . ILE A 1 195 ? -24.229 4.118 16.841 1.00 97.44 195 ILE A N 1
ATOM 1580 C CA . ILE A 1 195 ? -23.453 4.975 15.938 1.00 97.44 195 ILE A CA 1
ATOM 1581 C C . ILE A 1 195 ? -24.279 5.348 14.712 1.00 97.44 195 ILE A C 1
ATOM 1583 O O . ILE A 1 195 ? -25.078 4.553 14.227 1.00 97.44 195 ILE A O 1
ATOM 1587 N N . ASN A 1 196 ? -24.082 6.559 14.191 1.00 96.38 196 ASN A N 1
ATOM 1588 C CA . ASN A 1 196 ? -24.803 7.062 13.022 1.00 96.38 196 ASN A CA 1
ATOM 1589 C C . ASN A 1 196 ? -23.848 7.312 11.846 1.00 96.38 196 ASN A C 1
ATOM 1591 O O . ASN A 1 196 ? -22.742 7.838 12.012 1.00 96.38 196 ASN A O 1
ATOM 1595 N N . THR A 1 197 ? -24.270 6.953 10.638 1.00 94.75 197 THR A N 1
ATOM 1596 C CA . THR A 1 197 ? -23.513 7.179 9.395 1.00 94.75 197 THR A CA 1
ATOM 1597 C C . THR A 1 197 ? -23.484 8.640 8.952 1.00 94.75 197 THR A C 1
ATOM 1599 O O . THR A 1 197 ? -22.641 9.019 8.140 1.00 94.75 197 THR A O 1
ATOM 1602 N N . ASN A 1 198 ? -24.334 9.498 9.516 1.00 93.94 198 ASN A N 1
ATOM 1603 C CA . ASN A 1 198 ? -24.439 10.916 9.202 1.00 93.94 198 ASN A CA 1
ATOM 1604 C C . ASN A 1 198 ? -24.579 11.122 7.681 1.00 93.94 198 ASN A C 1
ATOM 1606 O O . ASN A 1 198 ? -25.514 10.624 7.059 1.00 93.94 198 ASN A O 1
ATOM 1610 N N . LYS A 1 199 ? -23.635 11.831 7.054 1.00 92.12 199 LYS A N 1
ATOM 1611 C CA . LYS A 1 199 ? -23.643 12.119 5.610 1.00 92.12 199 LYS A CA 1
ATOM 1612 C C . LYS A 1 199 ? -23.058 10.995 4.741 1.00 92.12 199 LYS A C 1
ATOM 1614 O O . LYS A 1 199 ? -23.062 11.130 3.522 1.00 92.12 199 LYS A O 1
ATOM 1619 N N . VAL A 1 200 ? -22.527 9.927 5.340 1.00 92.00 200 VAL A N 1
ATOM 1620 C CA . VAL A 1 200 ? -21.861 8.835 4.615 1.00 92.00 200 VAL A CA 1
ATOM 1621 C C . VAL A 1 200 ? -22.882 8.018 3.832 1.00 92.00 200 VAL A C 1
ATOM 1623 O O . VAL A 1 200 ? -23.851 7.536 4.409 1.00 92.00 200 VAL A O 1
ATOM 1626 N N . GLY A 1 201 ? -22.652 7.834 2.533 1.00 87.25 201 GLY A N 1
ATOM 1627 C CA . GLY A 1 201 ? -23.556 7.098 1.651 1.00 87.25 201 GLY A CA 1
ATOM 1628 C C . GLY A 1 201 ? -24.669 7.952 1.045 1.00 87.25 201 GLY A C 1
ATOM 1629 O O . GLY A 1 201 ? -25.602 7.401 0.460 1.00 87.25 201 GLY A O 1
ATOM 1630 N N . LEU A 1 202 ? -24.605 9.285 1.173 1.00 86.12 202 LEU A N 1
ATOM 1631 C CA . LEU A 1 202 ? -25.506 10.164 0.429 1.00 86.12 202 LEU A CA 1
ATOM 1632 C C . LEU A 1 202 ? -25.207 10.037 -1.077 1.00 86.12 202 LEU A C 1
ATOM 1634 O O . LEU A 1 202 ? -24.044 10.124 -1.479 1.00 86.12 202 LEU A O 1
ATOM 1638 N N . PRO A 1 203 ? -26.227 9.843 -1.931 1.00 72.94 203 PRO A N 1
ATOM 1639 C CA . PRO A 1 203 ? -26.014 9.657 -3.359 1.00 72.94 203 PRO A CA 1
ATOM 1640 C C . PRO A 1 203 ? -25.352 10.907 -3.961 1.00 72.94 203 PRO A C 1
ATOM 1642 O O . PRO A 1 203 ? -25.853 12.018 -3.751 1.00 72.94 203 PRO A O 1
ATOM 1645 N N . PRO A 1 204 ? -24.263 10.773 -4.741 1.00 66.19 204 PRO A N 1
ATOM 1646 C CA . PRO A 1 204 ? -23.595 11.926 -5.330 1.00 66.19 204 PRO A CA 1
ATOM 1647 C C . PRO A 1 204 ? -24.368 12.433 -6.562 1.00 66.19 204 PRO A C 1
ATOM 1649 O O . PRO A 1 204 ? -23.933 12.293 -7.698 1.00 66.19 204 PRO A O 1
ATOM 1652 N N . GLY A 1 205 ? -25.553 13.014 -6.363 1.00 66.69 205 GLY A N 1
ATOM 1653 C CA . GLY A 1 205 ? -26.390 13.558 -7.440 1.00 66.69 205 GLY A CA 1
ATOM 1654 C C . GLY A 1 205 ? -26.771 12.546 -8.540 1.00 66.69 205 GLY A C 1
ATOM 1655 O O . GLY A 1 205 ? -26.500 11.350 -8.453 1.00 66.69 205 GLY A O 1
ATOM 1656 N N . ARG A 1 206 ? -27.414 13.031 -9.614 1.00 58.94 206 ARG A N 1
ATOM 1657 C CA . ARG A 1 206 ? -27.961 12.177 -10.694 1.00 58.94 206 ARG A CA 1
ATOM 1658 C C . ARG A 1 206 ? -26.903 11.410 -11.509 1.00 58.94 206 ARG A C 1
ATOM 1660 O O . ARG A 1 206 ? -27.233 10.385 -12.087 1.00 58.94 206 ARG A O 1
ATOM 1667 N N . ILE A 1 207 ? -25.654 11.883 -11.549 1.00 60.66 207 ILE A N 1
ATOM 1668 C CA . ILE A 1 207 ? -24.560 11.288 -12.349 1.00 60.66 207 ILE A CA 1
ATOM 1669 C C . ILE A 1 207 ? -23.597 10.462 -11.472 1.00 60.66 207 ILE A C 1
ATOM 1671 O O . ILE A 1 207 ? -22.914 9.568 -11.966 1.00 60.66 207 ILE A O 1
ATOM 1675 N N . GLY A 1 208 ? -23.545 10.704 -10.157 1.00 58.97 208 GLY A N 1
ATOM 1676 C CA . GLY A 1 208 ? -22.590 10.041 -9.266 1.00 58.97 208 GLY A CA 1
ATOM 1677 C C . GLY A 1 208 ? -23.023 8.675 -8.743 1.00 58.97 208 GLY A C 1
ATOM 1678 O O . GLY A 1 208 ? -22.183 7.975 -8.190 1.00 58.97 208 GLY A O 1
ATOM 1679 N N . ALA A 1 209 ? -24.271 8.239 -8.945 1.00 61.06 209 ALA A N 1
ATOM 1680 C CA . ALA A 1 209 ? -24.723 6.909 -8.512 1.00 61.06 209 ALA A CA 1
ATOM 1681 C C . ALA A 1 209 ? -23.896 5.756 -9.127 1.00 61.06 209 ALA A C 1
ATOM 1683 O O . ALA A 1 209 ? -23.668 4.744 -8.471 1.00 61.06 209 ALA A O 1
ATOM 1684 N N . LEU A 1 210 ? -23.374 5.937 -10.348 1.00 65.31 210 LEU A N 1
ATOM 1685 C CA . LEU A 1 210 ? -22.487 4.974 -11.023 1.00 65.31 210 LEU A CA 1
ATOM 1686 C C . LEU A 1 210 ? -21.032 5.013 -10.516 1.00 65.31 210 LEU A C 1
ATOM 1688 O O . LEU A 1 210 ? -20.243 4.127 -10.831 1.00 65.31 210 LEU A O 1
ATOM 1692 N N . SER A 1 211 ? -20.682 6.029 -9.727 1.00 69.12 211 SER A N 1
ATOM 1693 C CA . SER A 1 211 ? -19.324 6.319 -9.251 1.00 69.12 211 SER A CA 1
ATOM 1694 C C . SER A 1 211 ? -19.312 6.625 -7.750 1.00 69.12 211 SER A C 1
ATOM 1696 O O . SER A 1 211 ? -18.499 7.427 -7.280 1.00 69.12 211 SER A O 1
ATOM 1698 N N . ALA A 1 212 ? -20.223 6.023 -6.982 1.00 77.50 212 ALA A N 1
ATOM 1699 C CA . ALA A 1 212 ? -20.216 6.155 -5.533 1.00 77.50 212 ALA A CA 1
ATOM 1700 C C . ALA A 1 212 ? -19.097 5.271 -4.945 1.00 77.50 212 ALA A C 1
ATOM 1702 O O . ALA A 1 212 ? -19.045 4.072 -5.242 1.00 77.50 212 ALA A O 1
ATOM 1703 N N . PRO A 1 213 ? -18.180 5.828 -4.132 1.00 85.12 213 PRO A N 1
ATOM 1704 C CA . PRO A 1 213 ? -17.169 5.028 -3.453 1.00 85.12 213 PRO A CA 1
ATOM 1705 C C . PRO A 1 213 ? -17.825 4.006 -2.517 1.00 85.12 213 PRO A C 1
ATOM 1707 O O . PRO A 1 213 ? -18.836 4.315 -1.885 1.00 85.12 213 PRO A O 1
ATOM 1710 N N . PRO A 1 214 ? -17.241 2.807 -2.357 1.00 90.75 214 PRO A N 1
ATOM 1711 C CA . PRO A 1 214 ? -17.745 1.864 -1.376 1.00 90.75 214 PRO A CA 1
ATOM 1712 C C . PRO A 1 214 ? -17.566 2.420 0.041 1.00 90.75 214 PRO A C 1
ATOM 1714 O O . PRO A 1 214 ? -16.578 3.098 0.345 1.00 90.75 214 PRO A O 1
ATOM 1717 N N . ILE A 1 215 ? -18.514 2.084 0.914 1.00 94.44 215 ILE A N 1
ATOM 1718 C CA . ILE A 1 215 ? -18.469 2.431 2.332 1.00 94.44 215 ILE A CA 1
ATOM 1719 C C . ILE A 1 215 ? -17.686 1.350 3.073 1.00 94.44 215 ILE A C 1
ATOM 1721 O O . ILE A 1 215 ? -17.876 0.151 2.853 1.00 94.44 215 ILE A O 1
ATOM 1725 N N . ARG A 1 216 ? -16.771 1.774 3.941 1.00 95.94 216 ARG A N 1
ATOM 1726 C CA . ARG A 1 216 ? -15.981 0.890 4.794 1.00 95.94 216 ARG A CA 1
ATOM 1727 C C . ARG A 1 216 ? -16.170 1.244 6.258 1.00 95.94 216 ARG A C 1
ATOM 1729 O O . ARG A 1 216 ? -16.146 2.422 6.598 1.00 95.94 216 ARG A O 1
ATOM 1736 N N . LEU A 1 217 ? -16.293 0.219 7.096 1.00 97.25 217 LEU A N 1
ATOM 1737 C CA . LEU A 1 217 ? -16.099 0.314 8.539 1.00 97.25 217 LEU A CA 1
ATOM 1738 C C . LEU A 1 217 ? -14.631 0.027 8.830 1.00 97.25 217 LEU A C 1
ATOM 1740 O O . LEU A 1 217 ? -14.115 -0.993 8.378 1.00 97.25 217 LEU A O 1
ATOM 1744 N N . ALA A 1 218 ? -13.973 0.905 9.572 1.00 95.94 218 ALA A N 1
ATOM 1745 C CA . ALA A 1 218 ? -12.597 0.753 10.010 1.00 95.94 218 ALA A CA 1
ATOM 1746 C C . ALA A 1 218 ? -12.494 0.875 11.530 1.00 95.94 218 ALA A C 1
ATOM 1748 O O . ALA A 1 218 ? -13.138 1.737 12.124 1.00 95.94 218 ALA A O 1
ATOM 1749 N N . LEU A 1 219 ? -11.643 0.048 12.130 1.00 95.44 219 LEU A N 1
ATOM 1750 C CA . LEU A 1 219 ? -11.247 0.129 13.529 1.00 95.44 219 LEU A CA 1
ATOM 1751 C C . LEU A 1 219 ? -9.772 0.479 13.636 1.00 95.44 219 LEU A C 1
ATOM 1753 O O . LEU A 1 219 ? -8.937 -0.069 12.915 1.00 95.44 219 LEU A O 1
ATOM 1757 N N . PHE A 1 220 ? -9.467 1.383 14.556 1.00 93.50 220 PHE A N 1
ATOM 1758 C CA . PHE A 1 220 ? -8.107 1.722 14.947 1.00 93.50 220 PHE A CA 1
ATOM 1759 C C . PHE A 1 220 ? -8.088 2.179 16.402 1.00 93.50 220 PHE A C 1
ATOM 1761 O O . PHE A 1 220 ? -9.116 2.567 16.970 1.00 93.50 220 PHE A O 1
ATOM 1768 N N . THR A 1 221 ? -6.910 2.118 17.011 1.00 91.56 221 THR A N 1
ATOM 1769 C CA . THR A 1 221 ? -6.713 2.467 18.415 1.00 91.56 221 THR A CA 1
ATOM 1770 C C . THR A 1 221 ? -5.681 3.577 18.556 1.00 91.56 221 THR A C 1
ATOM 1772 O O . THR A 1 221 ? -4.764 3.714 17.748 1.00 91.56 221 THR A O 1
ATOM 1775 N N . GLN A 1 222 ? -5.851 4.400 19.586 1.00 87.81 222 GLN A N 1
ATOM 1776 C CA . GLN A 1 222 ? -4.933 5.468 19.968 1.00 87.81 222 GLN A CA 1
ATOM 1777 C C . GLN A 1 222 ? -4.756 5.453 21.488 1.00 87.81 222 GLN A C 1
ATOM 1779 O O . GLN A 1 222 ? -5.678 5.082 22.216 1.00 87.81 222 GLN A O 1
ATOM 1784 N N . GLY A 1 223 ? -3.592 5.878 21.981 1.00 80.25 223 GLY A N 1
ATOM 1785 C CA . GLY A 1 223 ? -3.337 6.001 23.418 1.00 80.25 223 GLY A CA 1
ATOM 1786 C C . GLY A 1 223 ? -2.048 5.326 23.877 1.00 80.25 223 GLY A C 1
ATOM 1787 O O . GLY A 1 223 ? -1.069 5.284 23.134 1.00 80.25 223 GLY A O 1
ATOM 1788 N N . ALA A 1 224 ? -2.050 4.853 25.127 1.00 71.44 224 ALA A N 1
ATOM 1789 C CA . ALA A 1 224 ? -0.879 4.272 25.789 1.00 71.44 224 ALA A CA 1
ATOM 1790 C C . ALA A 1 224 ? -0.316 3.054 25.029 1.00 71.44 224 ALA A C 1
ATOM 1792 O O . ALA A 1 224 ? -1.078 2.391 24.328 1.00 71.44 224 ALA A O 1
ATOM 1793 N N . PRO A 1 225 ? 0.985 2.727 25.150 1.00 75.50 225 PRO A N 1
ATOM 1794 C CA . PRO A 1 225 ? 1.546 1.493 24.597 1.00 75.50 225 PRO A CA 1
ATOM 1795 C C . PRO A 1 225 ? 0.780 0.257 25.088 1.00 75.50 225 PRO A C 1
ATOM 1797 O O . PRO A 1 225 ? 0.427 0.178 26.258 1.00 75.50 225 PRO A O 1
ATOM 1800 N N . GLY A 1 226 ? 0.518 -0.702 24.200 1.00 80.38 226 GLY A N 1
ATOM 1801 C CA . GLY A 1 226 ? -0.263 -1.905 24.513 1.00 80.38 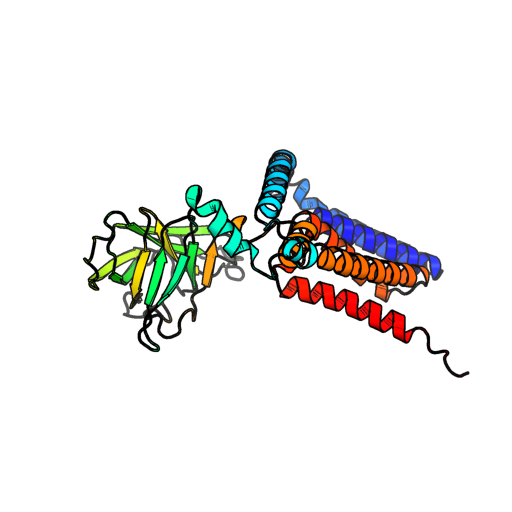226 GLY A CA 1
ATOM 1802 C C . GLY A 1 226 ? -1.222 -2.254 23.380 1.00 80.38 226 GLY A C 1
ATOM 1803 O O . GLY A 1 226 ? -1.082 -1.725 22.275 1.00 80.38 226 GLY A O 1
ATOM 1804 N N . GLY A 1 227 ? -2.202 -3.120 23.637 1.00 87.75 227 GLY A N 1
ATOM 1805 C CA . GLY A 1 227 ? -3.215 -3.463 22.643 1.00 87.75 227 GLY A CA 1
ATOM 1806 C C . GLY A 1 227 ? -4.558 -3.859 23.236 1.00 87.75 227 GLY A C 1
ATOM 1807 O O . GLY A 1 227 ? -4.653 -4.271 24.389 1.00 87.75 227 GLY A O 1
ATOM 1808 N N . VAL A 1 228 ? -5.595 -3.723 22.415 1.00 92.38 228 VAL A N 1
ATOM 1809 C CA . VAL A 1 228 ? -6.967 -4.125 22.729 1.00 92.38 228 VAL A CA 1
ATOM 1810 C C . VAL A 1 228 ? -7.317 -5.314 21.852 1.00 92.38 228 VAL A C 1
ATOM 1812 O O . VAL A 1 228 ? -7.152 -5.246 20.633 1.00 92.38 228 VAL A O 1
ATOM 1815 N N . SER A 1 229 ? -7.786 -6.394 22.472 1.00 94.94 229 SER A N 1
ATOM 1816 C CA . SER A 1 229 ? -8.375 -7.526 21.758 1.00 94.94 229 SER A CA 1
ATOM 1817 C C . SER A 1 229 ? -9.871 -7.293 21.568 1.00 94.94 229 SER A C 1
ATOM 1819 O O . SER A 1 229 ? -10.538 -6.845 22.500 1.00 94.94 229 SER A O 1
ATOM 1821 N N . PHE A 1 230 ? -10.378 -7.626 20.387 1.00 96.31 230 PHE A N 1
ATOM 1822 C CA . PHE A 1 230 ? -11.762 -7.495 19.950 1.00 96.31 230 PHE A CA 1
ATOM 1823 C C . PHE A 1 230 ? -12.274 -8.840 19.451 1.00 96.31 230 PHE A C 1
ATOM 1825 O O . PHE A 1 230 ? -11.560 -9.544 18.736 1.00 96.31 230 PHE A O 1
ATOM 1832 N N . ASP A 1 231 ? -13.516 -9.146 19.789 1.00 96.88 231 ASP A N 1
ATOM 1833 C CA . ASP A 1 231 ? -14.239 -10.336 19.354 1.00 96.88 231 ASP A CA 1
ATOM 1834 C C . ASP A 1 231 ? -15.721 -9.990 19.135 1.00 96.88 231 ASP A C 1
ATOM 1836 O O . ASP A 1 231 ? -16.193 -8.958 19.624 1.00 96.88 231 ASP A O 1
ATOM 1840 N N . ASP A 1 232 ? -16.442 -10.819 18.385 1.00 97.31 232 ASP A N 1
ATOM 1841 C CA . ASP A 1 232 ? -17.868 -10.665 18.058 1.00 97.31 232 ASP A CA 1
ATOM 1842 C C . ASP A 1 232 ? -18.275 -9.243 17.619 1.00 97.31 232 ASP A C 1
ATOM 1844 O O . ASP A 1 232 ? -19.273 -8.678 18.078 1.00 97.31 232 ASP A O 1
ATOM 1848 N N . LEU A 1 233 ? -17.492 -8.623 16.734 1.00 97.94 233 LEU A N 1
ATOM 1849 C CA . LEU A 1 233 ? -17.815 -7.297 16.220 1.00 97.94 233 LEU A CA 1
ATOM 1850 C C . LEU A 1 233 ? -19.101 -7.335 15.384 1.00 97.94 233 LEU A C 1
ATOM 1852 O O . LEU A 1 233 ? -19.214 -8.080 14.408 1.00 97.94 233 LEU A O 1
ATOM 1856 N N . ALA A 1 234 ? -20.042 -6.456 15.704 1.00 98.25 234 ALA A N 1
ATOM 1857 C CA . ALA A 1 234 ? -21.313 -6.349 15.013 1.00 98.25 234 ALA A CA 1
ATOM 1858 C C . ALA A 1 234 ? -21.700 -4.890 14.756 1.00 98.25 234 ALA A C 1
ATOM 1860 O O . ALA A 1 234 ? -21.484 -4.000 15.581 1.00 98.25 234 ALA A O 1
ATOM 1861 N N . LEU A 1 235 ? -22.314 -4.662 13.596 1.00 98.31 235 LEU A N 1
ATOM 1862 C CA . LEU A 1 235 ? -22.979 -3.414 13.243 1.00 98.31 235 LEU A CA 1
ATOM 1863 C C . LEU A 1 235 ? -24.388 -3.764 12.776 1.00 98.31 235 LEU A C 1
ATOM 1865 O O . LEU A 1 235 ? -24.589 -4.150 11.625 1.00 98.31 235 LEU A O 1
ATOM 1869 N N . VAL A 1 236 ? -25.340 -3.686 13.696 1.00 98.19 236 VAL A N 1
ATOM 1870 C CA . VAL A 1 236 ? -26.680 -4.246 13.533 1.00 98.19 236 VAL A CA 1
ATOM 1871 C C . VAL A 1 236 ? -27.673 -3.150 13.169 1.00 98.19 236 VAL A C 1
ATOM 1873 O O . VAL A 1 236 ? -27.689 -2.065 13.757 1.00 98.19 236 VAL A O 1
ATOM 1876 N N . THR A 1 237 ? -28.481 -3.424 12.154 1.00 96.75 237 THR A N 1
ATOM 1877 C CA . THR A 1 237 ? -29.564 -2.557 11.692 1.00 96.75 237 THR A CA 1
ATOM 1878 C C . THR A 1 237 ? -30.779 -2.642 12.626 1.00 96.75 237 THR A C 1
ATOM 1880 O O . THR A 1 237 ? -30.868 -3.527 13.474 1.00 96.75 237 THR A O 1
ATOM 1883 N N . ALA A 1 238 ? -31.754 -1.742 12.470 1.00 94.19 238 ALA A N 1
ATOM 1884 C CA . ALA A 1 238 ? -32.985 -1.785 13.269 1.00 94.19 238 ALA A CA 1
ATOM 1885 C C . ALA A 1 238 ? -33.808 -3.077 13.058 1.00 94.19 238 ALA A C 1
ATOM 1887 O O . ALA A 1 238 ? -34.512 -3.507 13.964 1.00 94.19 238 ALA A O 1
ATOM 1888 N N . ASP A 1 239 ? -33.695 -3.706 11.885 1.00 94.50 239 ASP A N 1
ATOM 1889 C CA . ASP A 1 239 ? -34.302 -4.998 11.534 1.00 94.50 239 ASP A CA 1
ATOM 1890 C C . ASP A 1 239 ? -33.497 -6.220 12.021 1.00 94.50 239 ASP A C 1
ATOM 1892 O O . ASP A 1 239 ? -33.907 -7.353 11.786 1.00 94.50 239 ASP A O 1
ATOM 1896 N N . GLY A 1 240 ? -32.369 -6.017 12.712 1.00 95.38 240 GLY A N 1
ATOM 1897 C CA . GLY A 1 240 ? -31.555 -7.100 13.276 1.00 95.38 240 GLY A CA 1
ATOM 1898 C C . GLY A 1 240 ? -30.496 -7.675 12.329 1.00 95.38 240 GLY A C 1
ATOM 1899 O O . GLY A 1 240 ? -29.770 -8.593 12.707 1.00 95.38 240 GLY A O 1
ATOM 1900 N N . THR A 1 241 ? -30.350 -7.128 11.121 1.00 97.19 241 THR A N 1
ATOM 1901 C CA . THR A 1 241 ? -29.332 -7.561 10.158 1.00 97.19 241 THR A CA 1
ATOM 1902 C C . THR A 1 241 ? -27.948 -7.049 10.571 1.00 97.19 241 THR A C 1
ATOM 1904 O O . THR A 1 241 ? -27.741 -5.846 10.725 1.00 97.19 241 THR A O 1
ATOM 1907 N N . ASN A 1 242 ? -26.964 -7.944 10.716 1.00 97.88 242 ASN A N 1
ATOM 1908 C CA . ASN A 1 242 ? -25.570 -7.555 10.955 1.00 97.88 242 ASN A CA 1
ATOM 1909 C C . ASN A 1 242 ? -24.851 -7.248 9.631 1.00 97.88 242 ASN A C 1
ATOM 1911 O O . ASN A 1 242 ? -24.782 -8.091 8.736 1.00 97.88 242 ASN A O 1
ATOM 1915 N N . LEU A 1 243 ? -24.288 -6.046 9.516 1.00 97.94 243 LEU A N 1
ATOM 1916 C CA . LEU A 1 243 ? -23.537 -5.602 8.340 1.00 97.94 243 LEU A CA 1
ATOM 1917 C C . LEU A 1 243 ? -22.061 -6.023 8.363 1.00 97.94 243 LEU A C 1
ATOM 1919 O O . LEU A 1 243 ? -21.394 -5.956 7.329 1.00 97.94 243 LEU A O 1
ATOM 1923 N N . VAL A 1 244 ? -21.541 -6.429 9.524 1.00 98.12 244 VAL A N 1
ATOM 1924 C CA . VAL A 1 244 ? -20.170 -6.923 9.687 1.00 98.12 244 VAL A CA 1
ATOM 1925 C C . VAL A 1 244 ? -20.114 -8.395 9.295 1.00 98.12 244 VAL A C 1
ATOM 1927 O O . VAL A 1 244 ? -20.898 -9.210 9.776 1.00 98.12 244 VAL A O 1
ATOM 1930 N N . ARG A 1 245 ? -19.153 -8.751 8.441 1.00 97.81 245 ARG A N 1
ATOM 1931 C CA . ARG A 1 245 ? -18.816 -10.144 8.117 1.00 97.81 245 ARG A CA 1
ATOM 1932 C C . ARG A 1 245 ? -17.558 -10.564 8.865 1.00 97.81 245 ARG A C 1
ATOM 1934 O O . ARG A 1 245 ? -16.647 -9.745 8.987 1.00 97.81 245 ARG A O 1
ATOM 1941 N N . ASN A 1 246 ? -17.500 -11.823 9.313 1.00 97.00 246 ASN A N 1
ATOM 1942 C CA . ASN A 1 246 ? -16.359 -12.367 10.067 1.00 97.00 246 ASN A CA 1
ATOM 1943 C C . ASN A 1 246 ? -16.003 -11.465 11.273 1.00 97.00 246 ASN A C 1
ATOM 1945 O O . ASN A 1 246 ? -14.881 -10.975 11.399 1.00 97.00 246 ASN A O 1
ATOM 1949 N N . GLY A 1 247 ? -17.012 -11.132 12.087 1.00 97.12 247 GLY A N 1
ATOM 1950 C CA . GLY A 1 247 ? -16.864 -10.277 13.274 1.00 97.12 247 GLY A CA 1
ATOM 1951 C C . GLY A 1 247 ? -16.294 -11.007 14.492 1.00 97.12 247 GLY A C 1
ATOM 1952 O O . GLY A 1 247 ? -15.700 -10.373 15.354 1.00 97.12 247 GLY A O 1
ATOM 1953 N N . ASP A 1 248 ? -16.438 -12.330 14.510 1.00 95.94 248 ASP A N 1
ATOM 1954 C CA . ASP A 1 248 ? -15.814 -13.301 15.419 1.00 95.94 248 ASP A CA 1
ATOM 1955 C C . ASP A 1 248 ? -14.373 -13.654 15.003 1.00 95.94 248 ASP A C 1
ATOM 1957 O O . ASP A 1 248 ? -13.694 -14.446 15.646 1.00 95.94 248 ASP A O 1
ATOM 1961 N N . PHE A 1 249 ? -13.912 -13.129 13.861 1.00 96.50 249 PHE A N 1
ATOM 1962 C CA . PHE A 1 249 ? -12.569 -13.311 13.306 1.00 96.50 249 PHE A CA 1
ATOM 1963 C C . PHE A 1 249 ? -12.118 -14.768 13.108 1.00 96.50 249 PHE A C 1
ATOM 1965 O O . PHE A 1 249 ? -10.927 -15.012 12.884 1.00 96.50 249 PHE A O 1
ATOM 1972 N N . SER A 1 250 ? -13.030 -15.744 13.141 1.00 95.31 250 SER A N 1
ATOM 1973 C CA . SER A 1 250 ? -12.718 -17.171 12.995 1.00 95.31 250 SER A CA 1
ATOM 1974 C C . SER A 1 250 ? -12.067 -17.490 11.642 1.00 95.31 250 SER A C 1
ATOM 1976 O O . SER A 1 250 ? -11.184 -18.350 11.574 1.00 95.31 250 SER A O 1
ATOM 1978 N N . GLY A 1 251 ? -12.400 -16.717 10.601 1.00 94.56 251 GLY A N 1
ATOM 1979 C CA . GLY A 1 251 ? -11.751 -16.705 9.284 1.00 94.56 251 GLY A CA 1
ATOM 1980 C C . GLY A 1 251 ? -10.475 -15.851 9.207 1.00 94.56 251 GLY A C 1
ATOM 1981 O O . GLY A 1 251 ? -10.069 -15.433 8.127 1.00 94.56 251 GLY A O 1
ATOM 1982 N N . ASN A 1 252 ? -9.831 -15.529 10.335 1.00 93.62 252 ASN A N 1
ATOM 1983 C CA . ASN A 1 252 ? -8.731 -14.560 10.419 1.00 93.62 252 ASN A CA 1
ATOM 1984 C C . ASN A 1 252 ? -9.120 -13.209 9.791 1.00 93.62 252 ASN A C 1
ATOM 1986 O O . ASN A 1 252 ? -10.028 -12.531 10.266 1.00 93.62 252 ASN A O 1
ATOM 1990 N N . ASN A 1 253 ? -8.441 -12.821 8.712 1.00 95.00 253 ASN A N 1
ATOM 1991 C CA . ASN A 1 253 ? -8.627 -11.552 8.027 1.00 95.00 253 ASN A CA 1
ATOM 1992 C C . ASN A 1 253 ? -9.655 -11.616 6.886 1.00 95.00 253 ASN A C 1
ATOM 1994 O O . ASN A 1 253 ? -9.689 -10.702 6.063 1.00 95.00 253 ASN A O 1
ATOM 1998 N N . ASP A 1 254 ? -10.482 -12.660 6.801 1.00 95.44 254 ASP A N 1
ATOM 1999 C CA . ASP A 1 254 ? -11.546 -12.721 5.799 1.00 95.44 254 ASP A CA 1
ATOM 2000 C C . ASP A 1 254 ? -12.421 -11.462 5.880 1.00 95.44 254 ASP A C 1
ATOM 2002 O O . ASP A 1 254 ? -12.898 -11.082 6.948 1.00 95.44 254 ASP A O 1
ATOM 2006 N N . HIS A 1 255 ? -12.575 -10.778 4.741 1.00 95.31 255 HIS A N 1
ATOM 2007 C CA . HIS A 1 255 ? -13.206 -9.456 4.577 1.00 95.31 255 HIS A CA 1
ATOM 2008 C C . HIS A 1 255 ? -12.494 -8.251 5.222 1.00 95.31 255 HIS A C 1
ATOM 2010 O O . HIS A 1 255 ? -12.780 -7.115 4.829 1.00 95.31 255 HIS A O 1
ATOM 2016 N N . TRP A 1 256 ? -11.549 -8.472 6.134 1.00 95.88 256 TRP A N 1
ATOM 2017 C CA . TRP A 1 256 ? -10.813 -7.437 6.857 1.00 95.88 256 TRP A CA 1
ATOM 2018 C C . TRP A 1 256 ? -9.452 -7.134 6.215 1.00 95.88 256 TRP A C 1
ATOM 2020 O O . TRP A 1 256 ? -8.569 -7.981 6.107 1.00 95.88 256 TRP A O 1
ATOM 2030 N N . PHE A 1 257 ? -9.246 -5.875 5.839 1.00 93.12 257 PHE A N 1
ATOM 2031 C CA . PHE A 1 257 ? -8.016 -5.372 5.235 1.00 93.12 257 PHE A CA 1
ATOM 2032 C C . PHE A 1 257 ? -7.437 -4.234 6.059 1.00 93.12 257 PHE A C 1
ATOM 2034 O O . PHE A 1 257 ? -8.154 -3.309 6.456 1.00 93.12 257 PHE A O 1
ATOM 2041 N N . TRP A 1 258 ? -6.124 -4.271 6.261 1.00 91.19 258 TRP A N 1
ATOM 2042 C CA . TRP A 1 258 ? -5.418 -3.206 6.950 1.00 91.19 258 TRP A CA 1
ATOM 2043 C C . TRP A 1 258 ? -4.985 -2.099 5.976 1.00 91.19 258 TRP A C 1
ATOM 2045 O O . TRP A 1 258 ? -4.644 -2.358 4.821 1.00 91.19 258 TRP A O 1
ATOM 2055 N N . THR A 1 259 ? -5.005 -0.852 6.441 1.00 90.19 259 THR A N 1
ATOM 2056 C CA . THR A 1 259 ? -4.452 0.314 5.736 1.00 90.19 259 THR A CA 1
ATOM 2057 C C . THR A 1 259 ? -3.767 1.248 6.728 1.00 90.19 259 THR A C 1
ATOM 2059 O O . THR A 1 259 ? -4.016 1.166 7.927 1.00 90.19 259 THR A O 1
ATOM 2062 N N . VAL A 1 260 ? -2.908 2.135 6.235 1.00 88.38 260 VAL A N 1
ATOM 2063 C CA . VAL A 1 260 ? -2.141 3.102 7.035 1.00 88.38 260 VAL A CA 1
ATOM 2064 C C . VAL A 1 260 ? -2.112 4.445 6.320 1.00 88.38 260 VAL A C 1
ATOM 2066 O O . VAL A 1 260 ? -2.128 4.490 5.087 1.00 88.38 260 VAL A O 1
ATOM 2069 N N . ASP A 1 261 ? -2.030 5.529 7.087 1.00 83.56 261 ASP A N 1
ATOM 2070 C CA . ASP A 1 261 ? -1.813 6.868 6.524 1.00 83.56 261 ASP A CA 1
ATOM 2071 C C . ASP A 1 261 ? -0.316 7.149 6.342 1.00 83.56 261 ASP A C 1
ATOM 2073 O O . ASP A 1 261 ? 0.123 7.676 5.313 1.00 83.56 261 ASP A O 1
ATOM 2077 N N . ASN A 1 262 ? 0.492 6.743 7.328 1.00 84.94 262 ASN A N 1
ATOM 2078 C CA . ASN A 1 262 ? 1.941 6.814 7.241 1.00 84.94 262 ASN A CA 1
ATOM 2079 C C . ASN A 1 262 ? 2.493 5.574 6.532 1.00 84.94 262 ASN A C 1
ATOM 2081 O O . ASN A 1 262 ? 2.430 4.448 7.019 1.00 84.94 262 ASN A O 1
ATOM 2085 N N . HIS A 1 263 ? 3.067 5.810 5.364 1.00 86.25 263 HIS A N 1
ATOM 2086 C CA . HIS A 1 263 ? 3.494 4.783 4.427 1.00 86.25 263 HIS A CA 1
ATOM 2087 C C . HIS A 1 263 ? 5.022 4.756 4.237 1.00 86.25 263 HIS A C 1
ATOM 2089 O O . HIS A 1 263 ? 5.538 3.890 3.535 1.00 86.25 263 HIS A O 1
ATOM 2095 N N . LEU A 1 264 ? 5.759 5.676 4.873 1.00 88.81 264 LEU A N 1
ATOM 2096 C CA . LEU A 1 264 ? 7.226 5.649 4.911 1.00 88.81 264 LEU A CA 1
ATOM 2097 C C . LEU A 1 264 ? 7.787 4.387 5.584 1.00 88.81 264 LEU A C 1
ATOM 2099 O O . LEU A 1 264 ? 8.721 3.814 5.028 1.00 88.81 264 LEU A O 1
ATOM 2103 N N . PRO A 1 265 ? 7.192 3.871 6.680 1.00 89.75 265 PRO A N 1
ATOM 2104 C CA . PRO A 1 265 ? 7.677 2.645 7.310 1.00 89.75 265 PRO A CA 1
ATOM 2105 C C . PRO A 1 265 ? 7.611 1.409 6.413 1.00 89.75 265 PRO A C 1
ATOM 2107 O O . PRO A 1 265 ? 8.265 0.411 6.679 1.00 89.75 265 PRO A O 1
ATOM 2110 N N . TRP A 1 266 ? 6.807 1.460 5.353 1.00 88.81 266 TRP A N 1
ATOM 2111 C CA . TRP A 1 266 ? 6.482 0.303 4.525 1.00 88.81 266 TRP A CA 1
ATOM 2112 C C . TRP A 1 266 ? 7.266 0.271 3.212 1.00 88.81 266 TRP A C 1
ATOM 2114 O O . TRP A 1 266 ? 7.311 -0.765 2.556 1.00 88.81 266 TRP A O 1
ATOM 2124 N N . HIS A 1 267 ? 7.889 1.391 2.828 1.00 92.44 267 HIS A N 1
ATOM 2125 C CA . HIS A 1 267 ? 8.508 1.568 1.517 1.00 92.44 267 HIS A CA 1
ATOM 2126 C C . HIS A 1 267 ? 9.807 2.364 1.621 1.00 92.44 267 HIS A C 1
ATOM 2128 O O . HIS A 1 267 ? 9.819 3.454 2.188 1.00 92.44 267 HIS A O 1
ATOM 2134 N N . THR A 1 268 ? 10.877 1.914 0.965 1.00 94.12 268 THR A N 1
ATOM 2135 C CA . THR A 1 268 ? 12.120 2.706 0.860 1.00 94.12 268 THR A CA 1
ATOM 2136 C C . THR A 1 268 ? 11.967 3.913 -0.066 1.00 94.12 268 THR A C 1
ATOM 2138 O O . THR A 1 268 ? 12.794 4.818 -0.043 1.00 94.12 268 THR A O 1
ATOM 2141 N N . LYS A 1 269 ? 10.909 3.943 -0.895 1.00 92.88 269 LYS A N 1
ATOM 2142 C CA . LYS A 1 269 ? 10.568 5.051 -1.805 1.00 92.88 269 LYS A CA 1
ATOM 2143 C C . LYS A 1 269 ? 11.607 5.333 -2.901 1.00 92.88 269 LYS A C 1
ATOM 2145 O O . LYS A 1 269 ? 11.529 6.371 -3.551 1.00 92.88 269 LYS A O 1
ATOM 2150 N N . ASN A 1 270 ? 12.513 4.397 -3.167 1.00 95.06 270 ASN A N 1
ATOM 2151 C CA . ASN A 1 270 ? 13.429 4.433 -4.304 1.00 95.06 270 ASN A CA 1
ATOM 2152 C C . ASN A 1 270 ? 13.840 3.006 -4.690 1.00 95.06 270 ASN A C 1
ATOM 2154 O O . ASN A 1 270 ? 14.128 2.180 -3.825 1.00 95.06 270 ASN A O 1
ATOM 2158 N N . MET A 1 271 ? 13.861 2.707 -5.988 1.00 95.81 271 MET A N 1
ATOM 2159 C CA . MET A 1 271 ? 14.151 1.374 -6.515 1.00 95.81 271 MET A CA 1
ATOM 2160 C C . MET A 1 271 ? 15.587 0.934 -6.230 1.00 95.81 271 MET A C 1
ATOM 2162 O O . MET A 1 271 ? 15.787 -0.191 -5.792 1.00 95.81 271 MET A O 1
ATOM 2166 N N . ALA A 1 272 ? 16.580 1.801 -6.441 1.00 96.94 272 ALA A N 1
ATOM 2167 C CA . ALA A 1 272 ? 17.976 1.456 -6.180 1.00 96.94 272 ALA A CA 1
ATOM 2168 C C . ALA A 1 272 ? 18.212 1.245 -4.679 1.00 96.94 272 ALA A C 1
ATOM 2170 O O . ALA A 1 272 ? 18.834 0.263 -4.289 1.00 96.94 272 ALA A O 1
ATOM 2171 N N . VAL A 1 273 ? 17.633 2.101 -3.831 1.00 97.38 273 VAL A N 1
ATOM 2172 C CA . VAL A 1 273 ? 17.674 1.919 -2.372 1.00 97.38 273 VAL A CA 1
ATOM 2173 C C . VAL A 1 273 ? 16.996 0.609 -1.968 1.00 97.38 273 VAL A C 1
ATOM 2175 O O . VAL A 1 273 ? 17.556 -0.126 -1.166 1.00 97.38 273 VAL A O 1
ATOM 2178 N N . ASN A 1 274 ? 15.831 0.277 -2.539 1.00 96.88 274 ASN A N 1
ATOM 2179 C CA . ASN A 1 274 ? 15.152 -0.995 -2.273 1.00 96.88 274 ASN A CA 1
ATOM 2180 C C . ASN A 1 274 ? 16.007 -2.204 -2.679 1.00 96.88 274 ASN A C 1
ATOM 2182 O O . ASN A 1 274 ? 16.185 -3.107 -1.872 1.00 96.88 274 ASN A O 1
ATOM 2186 N N . VAL A 1 275 ? 16.571 -2.206 -3.891 1.00 97.25 275 VAL A N 1
ATOM 2187 C CA . VAL A 1 275 ? 17.425 -3.303 -4.374 1.00 97.25 275 VAL A CA 1
ATOM 2188 C C . VAL A 1 275 ? 18.670 -3.447 -3.503 1.00 97.25 275 VAL A C 1
ATOM 2190 O O . VAL A 1 275 ? 19.005 -4.557 -3.104 1.00 97.25 275 VAL A O 1
ATOM 2193 N N . LEU A 1 276 ? 19.335 -2.342 -3.160 1.00 97.75 276 LEU A N 1
ATOM 2194 C CA . LEU A 1 276 ? 20.514 -2.372 -2.296 1.00 97.75 276 LEU A CA 1
ATOM 2195 C C . LEU A 1 276 ? 20.172 -2.837 -0.872 1.00 97.75 276 LEU A C 1
ATOM 2197 O O . LEU A 1 276 ? 20.958 -3.553 -0.251 1.00 97.75 276 LEU A O 1
ATOM 2201 N N . PHE A 1 277 ? 19.007 -2.444 -0.351 1.00 97.44 277 PHE A N 1
ATOM 2202 C CA . PHE A 1 277 ? 18.531 -2.882 0.957 1.00 97.44 277 PHE A CA 1
ATOM 2203 C C . PHE A 1 277 ? 18.237 -4.381 0.966 1.00 97.44 277 PHE A C 1
ATOM 2205 O O . PHE A 1 277 ? 18.812 -5.102 1.777 1.00 97.44 277 PHE A O 1
ATOM 2212 N N . ASP A 1 278 ? 17.390 -4.856 0.054 1.00 96.50 278 ASP A N 1
ATOM 2213 C CA . ASP A 1 278 ? 16.878 -6.226 0.069 1.00 96.50 278 ASP A CA 1
ATOM 2214 C C . ASP A 1 278 ? 17.895 -7.243 -0.475 1.00 96.50 278 ASP A C 1
ATOM 2216 O O . ASP A 1 278 ? 17.979 -8.351 0.049 1.00 96.50 278 ASP A O 1
ATOM 2220 N N . GLN A 1 279 ? 18.665 -6.876 -1.507 1.00 97.25 279 GLN A N 1
ATOM 2221 C CA . GLN A 1 279 ? 19.499 -7.791 -2.309 1.00 97.25 279 GLN A CA 1
ATOM 2222 C C . GLN A 1 279 ? 20.993 -7.406 -2.360 1.00 97.25 279 GLN A C 1
ATOM 2224 O O . GLN A 1 279 ? 21.791 -8.092 -3.002 1.00 97.25 279 GLN A O 1
ATOM 2229 N N . GLY A 1 280 ? 21.390 -6.306 -1.712 1.00 97.50 280 GLY A N 1
ATOM 2230 C CA . GLY A 1 280 ? 22.788 -5.885 -1.624 1.00 97.50 280 GLY A CA 1
ATOM 2231 C C . GLY A 1 280 ? 23.393 -5.456 -2.962 1.00 97.50 280 GLY A C 1
ATOM 2232 O O . GLY A 1 280 ? 22.699 -5.198 -3.951 1.00 97.50 280 GLY A O 1
ATOM 2233 N N . TRP A 1 281 ? 24.721 -5.366 -2.998 1.00 97.81 281 TRP A N 1
ATOM 2234 C CA . TRP A 1 281 ? 25.454 -4.977 -4.204 1.00 97.81 281 TRP A CA 1
ATOM 2235 C C . TRP A 1 281 ? 25.321 -5.988 -5.347 1.00 97.81 281 TRP A C 1
ATOM 2237 O O . TRP A 1 281 ? 25.327 -5.585 -6.511 1.00 97.81 281 TRP A O 1
ATOM 2247 N N . LEU A 1 282 ? 25.139 -7.277 -5.043 1.00 97.62 282 LEU A N 1
ATOM 2248 C CA . LEU A 1 282 ? 24.897 -8.296 -6.064 1.00 97.62 282 LEU A CA 1
ATOM 2249 C C . LEU A 1 282 ? 23.540 -8.086 -6.748 1.00 97.62 282 LEU A C 1
ATOM 2251 O O . LEU A 1 282 ? 23.451 -8.161 -7.974 1.00 97.62 282 LEU A O 1
ATOM 2255 N N . GLY A 1 283 ? 22.507 -7.733 -5.977 1.00 97.31 283 GLY A N 1
ATOM 2256 C CA . GLY A 1 283 ? 21.215 -7.321 -6.521 1.00 97.31 283 GLY A CA 1
ATOM 2257 C C . GLY A 1 283 ? 21.323 -6.090 -7.416 1.00 97.31 283 GLY A C 1
ATOM 2258 O O . GLY A 1 283 ? 20.782 -6.086 -8.522 1.00 97.31 283 GLY A O 1
ATOM 2259 N N . ILE A 1 284 ? 22.076 -5.067 -6.990 1.00 98.00 284 ILE A N 1
ATOM 2260 C CA . ILE A 1 284 ? 22.323 -3.869 -7.809 1.00 98.00 284 ILE A CA 1
ATOM 2261 C C . ILE A 1 284 ? 22.992 -4.238 -9.131 1.00 98.00 284 ILE A C 1
ATOM 2263 O O . ILE A 1 284 ? 22.522 -3.800 -10.183 1.00 98.00 284 ILE A O 1
ATOM 2267 N N . ALA A 1 285 ? 24.043 -5.057 -9.100 1.00 98.31 285 ALA A N 1
ATOM 2268 C CA . ALA A 1 285 ? 24.730 -5.504 -10.306 1.00 98.31 285 ALA A CA 1
ATOM 2269 C C . ALA A 1 285 ? 23.783 -6.277 -11.240 1.00 98.31 285 ALA A C 1
ATOM 2271 O O . ALA A 1 285 ? 23.693 -5.957 -12.426 1.00 98.31 285 ALA A O 1
ATOM 2272 N N . GLY A 1 286 ? 23.024 -7.238 -10.704 1.00 97.38 286 GLY A N 1
ATOM 2273 C CA . GLY A 1 286 ? 22.095 -8.062 -11.479 1.00 97.38 286 GLY A CA 1
ATOM 2274 C C . GLY A 1 286 ? 20.950 -7.261 -12.101 1.00 97.38 286 GLY A C 1
ATOM 2275 O O . GLY A 1 286 ? 20.690 -7.375 -13.299 1.00 97.38 286 GLY A O 1
ATOM 2276 N N . VAL A 1 287 ? 20.294 -6.399 -11.319 1.00 96.69 287 VAL A N 1
ATOM 2277 C CA . VAL A 1 287 ? 19.213 -5.530 -11.808 1.00 96.69 287 VAL A CA 1
ATOM 2278 C C . VAL A 1 287 ? 19.744 -4.524 -12.828 1.00 96.69 287 VAL A C 1
ATOM 2280 O O . VAL A 1 287 ? 19.107 -4.321 -13.860 1.00 96.69 287 VAL A O 1
ATOM 2283 N N . SER A 1 288 ? 20.915 -3.927 -12.588 1.00 97.25 288 SER A N 1
ATOM 2284 C CA . SER A 1 288 ? 21.515 -2.975 -13.532 1.00 97.25 288 SER A CA 1
ATOM 2285 C C . SER A 1 288 ? 21.856 -3.654 -14.853 1.00 97.25 288 SER A C 1
ATOM 2287 O O . SER A 1 288 ? 21.496 -3.138 -15.909 1.00 97.25 288 SER A O 1
ATOM 2289 N N . LEU A 1 289 ? 22.467 -4.843 -14.814 1.00 96.50 289 LEU A N 1
ATOM 2290 C CA . LEU A 1 289 ? 22.735 -5.643 -16.008 1.00 96.50 289 LEU A CA 1
ATOM 2291 C C . LEU A 1 289 ? 21.440 -5.956 -16.767 1.00 96.50 289 LEU A C 1
ATOM 2293 O O . LEU A 1 289 ? 21.374 -5.766 -17.980 1.00 96.50 289 LEU A O 1
ATOM 2297 N N . LEU A 1 290 ? 20.395 -6.383 -16.056 1.00 95.81 290 LEU A N 1
ATOM 2298 C CA . LEU A 1 290 ? 19.106 -6.703 -16.659 1.00 95.81 290 LEU A CA 1
ATOM 2299 C C . LEU A 1 290 ? 18.472 -5.479 -17.336 1.00 95.81 290 LEU A C 1
ATOM 2301 O O . LEU A 1 290 ? 17.989 -5.587 -18.465 1.00 95.81 290 LEU A O 1
ATOM 2305 N N . ILE A 1 291 ? 18.520 -4.308 -16.693 1.00 95.81 291 ILE A N 1
ATOM 2306 C CA . ILE A 1 291 ? 18.053 -3.039 -17.268 1.00 95.81 291 ILE A CA 1
ATOM 2307 C C . ILE A 1 291 ? 18.856 -2.695 -18.523 1.00 95.81 291 ILE A C 1
ATOM 2309 O O . ILE A 1 291 ? 18.256 -2.396 -19.555 1.00 95.81 291 ILE A O 1
ATOM 2313 N N . LEU A 1 292 ? 20.188 -2.769 -18.463 1.00 95.44 292 LEU A N 1
ATOM 2314 C CA . LEU A 1 292 ? 21.070 -2.426 -19.580 1.00 95.44 292 LEU A CA 1
ATOM 2315 C C . LEU A 1 292 ? 20.840 -3.338 -20.790 1.00 95.44 292 LEU A C 1
ATOM 2317 O O . LEU A 1 292 ? 20.665 -2.839 -21.900 1.00 95.44 292 LEU A O 1
ATOM 2321 N N . VAL A 1 293 ? 20.769 -4.657 -20.585 1.00 94.50 293 VAL A N 1
ATOM 2322 C CA . VAL A 1 293 ? 20.488 -5.633 -21.653 1.00 94.50 293 VAL A CA 1
ATOM 2323 C C . VAL A 1 293 ? 19.108 -5.391 -22.264 1.00 94.50 293 VAL A C 1
ATOM 2325 O O . VAL A 1 293 ? 18.961 -5.369 -23.488 1.00 94.50 293 VAL A O 1
ATOM 2328 N N . THR A 1 294 ? 18.097 -5.160 -21.424 1.00 94.19 294 THR A N 1
ATOM 2329 C CA . THR A 1 294 ? 16.721 -4.909 -21.875 1.00 94.19 294 THR A CA 1
ATOM 2330 C C . THR A 1 294 ? 16.638 -3.616 -22.692 1.00 94.19 294 THR A C 1
ATOM 2332 O O . THR A 1 294 ? 16.067 -3.600 -23.785 1.00 94.19 294 THR A O 1
ATOM 2335 N N . LEU A 1 295 ? 17.255 -2.539 -22.198 1.00 93.75 295 LEU A N 1
ATOM 2336 C CA . LEU A 1 295 ? 17.291 -1.241 -22.864 1.00 93.75 295 LEU A CA 1
ATOM 2337 C C . LEU A 1 295 ? 18.044 -1.323 -24.195 1.00 93.75 295 LEU A C 1
ATOM 2339 O O . LEU A 1 295 ? 17.515 -0.891 -25.218 1.00 93.75 295 LEU A O 1
ATOM 2343 N N . ALA A 1 296 ? 19.232 -1.933 -24.208 1.00 93.31 296 ALA A N 1
ATOM 2344 C CA . ALA A 1 296 ? 20.019 -2.132 -25.421 1.00 93.31 296 ALA A CA 1
ATOM 2345 C C . ALA A 1 296 ? 19.245 -2.947 -26.470 1.00 93.31 296 ALA A C 1
ATOM 2347 O O . ALA A 1 296 ? 19.239 -2.590 -27.650 1.00 93.31 296 ALA A O 1
ATOM 2348 N N . GLY A 1 297 ? 18.535 -3.998 -26.047 1.00 92.19 297 GLY A N 1
ATOM 2349 C CA . GLY A 1 297 ? 17.693 -4.809 -26.923 1.00 92.19 297 GLY A CA 1
ATOM 2350 C C . GLY A 1 297 ? 16.551 -4.015 -27.562 1.00 92.19 297 GLY A C 1
ATOM 2351 O O . GLY A 1 297 ? 16.360 -4.088 -28.779 1.00 92.19 297 GLY A O 1
ATOM 2352 N N . PHE A 1 298 ? 15.822 -3.210 -26.782 1.00 92.19 298 PHE A N 1
ATOM 2353 C CA . PHE A 1 298 ? 14.749 -2.370 -27.323 1.00 92.19 298 PHE A CA 1
ATOM 2354 C C . PHE A 1 298 ? 15.264 -1.245 -28.215 1.00 92.19 298 PHE A C 1
ATOM 2356 O O . PHE A 1 298 ? 14.715 -1.036 -29.295 1.00 92.19 298 PHE A O 1
ATOM 2363 N N . VAL A 1 299 ? 16.335 -0.560 -27.812 1.00 91.44 299 VAL A N 1
ATOM 2364 C CA . VAL A 1 299 ? 16.964 0.491 -28.622 1.00 91.44 299 VAL A CA 1
ATOM 2365 C C . VAL A 1 299 ? 17.427 -0.088 -29.960 1.00 91.44 299 VAL A C 1
ATOM 2367 O O . VAL A 1 299 ? 17.078 0.444 -31.014 1.00 91.44 299 VAL A O 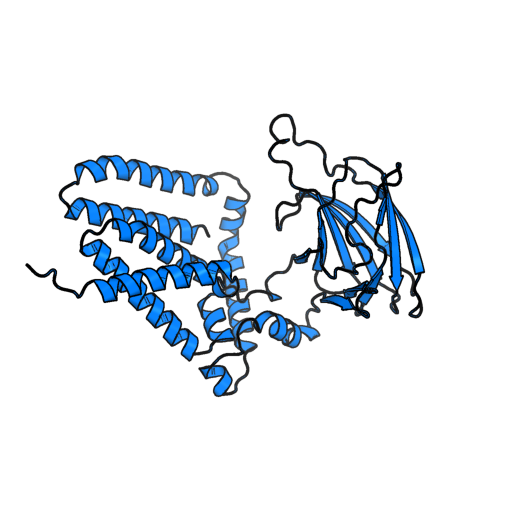1
ATOM 2370 N N . ARG A 1 300 ? 18.113 -1.238 -29.951 1.00 91.62 300 ARG A N 1
ATOM 2371 C CA . ARG A 1 300 ? 18.504 -1.947 -31.178 1.00 91.62 300 ARG A CA 1
ATOM 2372 C C . ARG A 1 300 ? 17.294 -2.297 -32.046 1.00 91.62 300 ARG A C 1
ATOM 2374 O O . ARG A 1 300 ? 17.339 -2.075 -33.253 1.00 91.62 300 ARG A O 1
ATOM 2381 N N . ALA A 1 301 ? 16.213 -2.811 -31.461 1.00 89.50 301 ALA A N 1
ATOM 2382 C CA . ALA A 1 301 ? 14.996 -3.148 -32.199 1.00 89.50 301 ALA A CA 1
ATOM 2383 C C . ALA A 1 301 ? 14.343 -1.910 -32.849 1.00 89.50 301 ALA A C 1
ATOM 2385 O O . ALA A 1 301 ? 13.927 -1.971 -34.006 1.00 89.50 301 ALA A O 1
ATOM 2386 N N . VAL A 1 302 ? 14.326 -0.769 -32.153 1.00 89.56 302 VAL A N 1
ATOM 2387 C CA . VAL A 1 302 ? 13.863 0.521 -32.691 1.00 89.56 302 VAL A CA 1
ATOM 2388 C C . VAL A 1 302 ? 14.732 0.967 -33.874 1.00 89.56 302 VAL A C 1
ATOM 2390 O O . VAL A 1 302 ? 14.193 1.307 -34.927 1.00 89.56 302 VAL A O 1
ATOM 2393 N N . PHE A 1 303 ? 16.064 0.885 -33.772 1.00 89.12 303 PHE A N 1
ATOM 2394 C CA . PHE A 1 303 ? 16.971 1.209 -34.888 1.00 89.12 303 PHE A CA 1
ATOM 2395 C C . PHE A 1 303 ? 16.834 0.253 -36.083 1.00 89.12 303 PHE A C 1
ATOM 2397 O O . PHE A 1 303 ? 16.953 0.676 -37.236 1.00 89.12 303 PHE A O 1
ATOM 2404 N N . GLN A 1 304 ? 16.498 -1.013 -35.824 1.00 89.25 304 GLN A N 1
ATOM 2405 C CA . GLN A 1 304 ? 16.114 -2.006 -36.835 1.00 89.25 304 GLN A CA 1
ATOM 2406 C C . GLN A 1 304 ? 14.685 -1.809 -37.367 1.00 89.25 304 GLN A C 1
ATOM 2408 O O . GLN A 1 304 ? 14.167 -2.653 -38.096 1.00 89.25 304 GLN A O 1
ATOM 2413 N N . SER A 1 305 ? 14.033 -0.696 -37.023 1.00 87.56 305 SER A N 1
ATOM 2414 C CA . SER A 1 305 ? 12.690 -0.345 -37.476 1.00 87.56 305 SER A CA 1
ATOM 2415 C C . SER A 1 305 ? 11.629 -1.387 -37.104 1.00 87.56 305 SER A C 1
ATOM 2417 O O . SER A 1 305 ? 10.735 -1.669 -37.904 1.00 87.56 305 SER A O 1
ATOM 2419 N N . ARG A 1 306 ? 11.711 -1.977 -35.905 1.00 86.94 306 ARG A N 1
ATOM 2420 C CA . ARG A 1 306 ? 10.713 -2.909 -35.353 1.00 86.94 306 ARG A CA 1
ATOM 2421 C C . ARG A 1 306 ? 9.682 -2.154 -34.493 1.00 86.94 306 ARG A C 1
ATOM 2423 O O . ARG A 1 306 ? 10.000 -1.783 -33.361 1.00 86.94 306 ARG A O 1
ATOM 2430 N N . PRO A 1 307 ? 8.462 -1.879 -34.997 1.00 84.31 307 PRO A N 1
ATOM 2431 C CA . PRO A 1 307 ? 7.485 -1.023 -34.321 1.00 84.31 307 PRO A CA 1
ATOM 2432 C C . PRO A 1 307 ? 6.977 -1.624 -33.013 1.00 84.31 307 PRO A C 1
ATOM 2434 O O . PRO A 1 307 ? 6.589 -0.887 -32.113 1.00 84.31 307 PRO A O 1
ATOM 2437 N N . GLU A 1 308 ? 7.017 -2.948 -32.868 1.00 86.00 308 GLU A N 1
ATOM 2438 C CA . GLU A 1 308 ? 6.569 -3.615 -31.656 1.00 86.00 308 GLU A CA 1
ATOM 2439 C C . GLU A 1 308 ? 7.447 -3.307 -30.437 1.00 86.00 308 GLU A C 1
ATOM 2441 O O . GLU A 1 308 ? 6.990 -3.510 -29.322 1.00 86.00 308 GLU A O 1
ATOM 2446 N N . ALA A 1 309 ? 8.674 -2.800 -30.619 1.00 88.50 309 ALA A N 1
ATOM 2447 C CA . ALA A 1 309 ? 9.568 -2.409 -29.524 1.00 88.50 309 ALA A CA 1
ATOM 2448 C C . ALA A 1 309 ? 9.206 -1.055 -28.887 1.00 88.50 309 ALA A C 1
ATOM 2450 O O . ALA A 1 309 ? 9.554 -0.811 -27.733 1.00 88.50 309 ALA A O 1
ATOM 2451 N N . VAL A 1 310 ? 8.493 -0.190 -29.617 1.00 88.06 310 VAL A N 1
ATOM 2452 C CA . VAL A 1 310 ? 8.131 1.169 -29.184 1.00 88.06 310 VAL A CA 1
ATOM 2453 C C . VAL A 1 310 ? 7.341 1.176 -27.865 1.00 88.06 310 VAL A C 1
ATOM 2455 O O . VAL A 1 310 ? 7.817 1.810 -26.919 1.00 88.06 310 VAL A O 1
ATOM 2458 N N . PRO A 1 311 ? 6.194 0.469 -27.729 1.00 89.25 311 PRO A N 1
ATOM 2459 C CA . PRO A 1 311 ? 5.417 0.487 -26.487 1.00 89.25 311 PRO A CA 1
ATOM 2460 C C . PRO A 1 311 ? 6.203 -0.040 -25.283 1.00 89.25 311 PRO A C 1
ATOM 2462 O O . PRO A 1 311 ? 6.085 0.500 -24.184 1.00 89.25 311 PRO A O 1
ATOM 2465 N N . TRP A 1 312 ? 7.050 -1.051 -25.485 1.00 91.00 312 TRP A N 1
ATOM 2466 C CA . TRP A 1 312 ? 7.845 -1.631 -24.406 1.00 91.00 312 TRP A CA 1
ATOM 2467 C C . TRP A 1 312 ? 8.973 -0.716 -23.933 1.00 91.00 312 TRP A C 1
ATOM 2469 O O . TRP A 1 312 ? 9.214 -0.625 -22.731 1.00 91.00 312 TRP A O 1
ATOM 2479 N N . LEU A 1 313 ? 9.631 -0.002 -24.852 1.00 92.12 313 LEU A N 1
ATOM 2480 C CA . LEU A 1 313 ? 10.651 0.985 -24.503 1.00 92.12 313 LEU A CA 1
ATOM 2481 C C . LEU A 1 313 ? 10.047 2.137 -23.685 1.00 92.12 313 LEU A C 1
ATOM 2483 O O . LEU A 1 313 ? 10.616 2.536 -22.671 1.00 92.12 313 LEU A O 1
ATOM 2487 N N . GLY A 1 314 ? 8.865 2.619 -24.083 1.00 90.56 314 GLY A N 1
ATOM 2488 C CA . GLY A 1 314 ? 8.114 3.618 -23.321 1.00 90.56 314 GLY A CA 1
ATOM 2489 C C . GLY A 1 314 ? 7.697 3.124 -21.934 1.00 90.56 314 GLY A C 1
ATOM 2490 O O . GLY A 1 314 ? 7.875 3.837 -20.946 1.00 90.56 314 GLY A O 1
ATOM 2491 N N . ALA A 1 315 ? 7.197 1.887 -21.840 1.00 91.38 315 ALA A N 1
ATOM 2492 C CA . ALA A 1 315 ? 6.828 1.266 -20.569 1.00 91.38 315 ALA A CA 1
ATOM 2493 C C . ALA A 1 315 ? 8.033 1.116 -19.626 1.00 91.38 315 ALA A C 1
ATOM 2495 O O . ALA A 1 315 ? 7.938 1.484 -18.455 1.00 91.38 315 ALA A O 1
ATOM 2496 N N . LEU A 1 316 ? 9.179 0.645 -20.136 1.00 93.19 316 LEU A N 1
ATOM 2497 C CA . LEU A 1 316 ? 10.418 0.541 -19.363 1.00 93.19 316 LEU A CA 1
ATOM 2498 C C . LEU A 1 316 ? 10.895 1.921 -18.890 1.00 93.19 316 LEU A C 1
ATOM 2500 O O . LEU A 1 316 ? 11.222 2.077 -17.718 1.00 93.19 316 LEU A O 1
ATOM 2504 N N . ALA A 1 317 ? 10.877 2.938 -19.756 1.00 93.00 317 ALA A N 1
ATOM 2505 C CA . ALA A 1 317 ? 11.248 4.300 -19.377 1.00 93.00 317 ALA A CA 1
ATOM 2506 C C . ALA A 1 317 ? 10.346 4.846 -18.255 1.00 93.00 317 ALA A C 1
ATOM 2508 O O . ALA A 1 317 ? 10.840 5.344 -17.243 1.00 93.00 317 ALA A O 1
ATOM 2509 N N . GLY A 1 318 ? 9.026 4.682 -18.382 1.00 90.38 318 GLY A N 1
ATOM 2510 C CA . GLY A 1 318 ? 8.074 5.071 -17.340 1.00 90.38 318 GLY A CA 1
ATOM 2511 C C . GLY A 1 318 ? 8.279 4.308 -16.027 1.00 90.38 318 GLY A C 1
ATOM 2512 O O . GLY A 1 318 ? 8.179 4.891 -14.945 1.00 90.38 318 GLY A O 1
ATOM 2513 N N . TYR A 1 319 ? 8.605 3.018 -16.099 1.00 93.19 319 TYR A N 1
ATOM 2514 C CA . TYR A 1 319 ? 8.923 2.207 -14.926 1.00 93.19 319 TYR A CA 1
ATOM 2515 C C . TYR A 1 319 ? 10.174 2.726 -14.202 1.00 93.19 319 TYR A C 1
ATOM 2517 O O . TYR A 1 319 ? 10.121 2.998 -13.001 1.00 93.19 319 TYR A O 1
ATOM 2525 N N . LEU A 1 320 ? 11.273 2.942 -14.934 1.00 94.12 320 LEU A N 1
ATOM 2526 C CA . LEU A 1 320 ? 12.549 3.404 -14.378 1.00 94.12 320 LEU A CA 1
ATOM 2527 C C . LEU A 1 320 ? 12.442 4.801 -13.759 1.00 94.12 320 LEU A C 1
ATOM 2529 O O . LEU A 1 320 ? 12.928 5.018 -12.651 1.00 94.12 320 LEU A O 1
ATOM 2533 N N . VAL A 1 321 ? 11.751 5.734 -14.422 1.00 91.50 321 VAL A N 1
ATOM 2534 C CA . VAL A 1 321 ? 11.558 7.092 -13.888 1.00 91.50 321 VAL A CA 1
ATOM 2535 C C . VAL A 1 321 ? 10.686 7.079 -12.634 1.00 91.50 321 VAL A C 1
ATOM 2537 O O . VAL A 1 321 ? 10.958 7.820 -11.691 1.00 91.50 321 VAL A O 1
ATOM 2540 N N . ASN A 1 322 ? 9.657 6.225 -12.569 1.00 89.75 322 ASN A N 1
ATOM 2541 C CA . ASN A 1 322 ? 8.920 6.039 -11.318 1.00 89.75 322 ASN A CA 1
ATOM 2542 C C . ASN A 1 322 ? 9.825 5.461 -10.221 1.00 89.75 322 ASN A C 1
ATOM 2544 O O . ASN A 1 322 ? 9.762 5.935 -9.089 1.00 89.75 322 ASN A O 1
ATOM 2548 N N . GLY A 1 323 ? 10.714 4.525 -10.560 1.00 92.62 323 GLY A N 1
ATOM 2549 C CA . GLY A 1 323 ? 11.700 3.945 -9.646 1.00 92.62 323 GLY A CA 1
ATOM 2550 C C . GLY A 1 323 ? 12.628 4.953 -8.954 1.00 92.62 323 GLY A C 1
ATOM 2551 O O . GLY A 1 323 ? 13.225 4.623 -7.934 1.00 92.62 323 GLY A O 1
ATOM 2552 N N . LEU A 1 324 ? 12.723 6.196 -9.435 1.00 90.94 324 LEU A N 1
ATOM 2553 C CA . LEU A 1 324 ? 13.479 7.256 -8.757 1.00 90.94 324 LEU A CA 1
ATOM 2554 C C . LEU A 1 324 ? 12.804 7.744 -7.463 1.00 90.94 324 LEU A C 1
ATOM 2556 O O . LEU A 1 324 ? 13.486 8.218 -6.556 1.00 90.94 324 LEU A O 1
ATOM 2560 N N . VAL A 1 325 ? 11.473 7.642 -7.378 1.00 87.25 325 VAL A N 1
ATOM 2561 C CA . VAL A 1 325 ? 10.650 8.229 -6.297 1.00 87.25 325 VAL A CA 1
ATOM 2562 C C . VAL A 1 325 ? 9.704 7.233 -5.621 1.00 87.25 325 VAL A C 1
ATOM 2564 O O . VAL A 1 325 ? 8.983 7.589 -4.680 1.00 87.25 325 VAL A O 1
ATOM 2567 N N . VAL A 1 326 ? 9.669 5.997 -6.119 1.00 88.88 326 VAL A N 1
ATOM 2568 C CA . VAL A 1 326 ? 8.984 4.857 -5.511 1.00 88.88 326 VAL A CA 1
ATOM 2569 C C . VAL A 1 326 ? 9.875 3.617 -5.576 1.00 88.88 326 VAL A C 1
ATOM 2571 O O . VAL A 1 326 ? 10.827 3.561 -6.349 1.00 88.88 326 VAL A O 1
ATOM 2574 N N . SER A 1 327 ? 9.558 2.617 -4.762 1.00 92.25 327 SER A N 1
ATOM 2575 C CA . SER A 1 327 ? 10.233 1.319 -4.688 1.00 92.25 327 SER A CA 1
ATOM 2576 C C . SER A 1 327 ? 9.365 0.234 -5.345 1.00 92.25 327 SER A C 1
ATOM 2578 O O . SER A 1 327 ? 8.780 -0.581 -4.651 1.00 92.25 327 SER A O 1
ATOM 2580 N N . PRO A 1 328 ? 9.228 0.191 -6.684 1.00 91.19 328 PRO A N 1
ATOM 2581 C CA . PRO A 1 328 ? 8.229 -0.652 -7.347 1.00 91.19 328 PRO A CA 1
ATOM 2582 C C . PRO A 1 328 ? 8.449 -2.159 -7.145 1.00 91.19 328 PRO A C 1
ATOM 2584 O O . PRO A 1 328 ? 7.512 -2.931 -7.324 1.00 91.19 328 PRO A O 1
ATOM 2587 N N . PHE A 1 329 ? 9.651 -2.588 -6.752 1.00 93.06 329 PHE A N 1
ATOM 2588 C CA . PHE A 1 329 ? 9.935 -3.991 -6.447 1.00 93.06 329 PHE A CA 1
ATOM 2589 C C . PHE A 1 329 ? 9.351 -4.483 -5.120 1.00 93.06 329 PHE A C 1
ATOM 2591 O O . PHE A 1 329 ? 9.147 -5.685 -4.984 1.00 93.06 329 PHE A O 1
ATOM 2598 N N . ASP A 1 330 ? 8.976 -3.588 -4.198 1.00 89.19 330 ASP A N 1
ATOM 2599 C CA . ASP A 1 330 ? 8.213 -3.975 -3.003 1.00 89.19 330 ASP A CA 1
ATOM 2600 C C . ASP A 1 330 ? 6.741 -4.316 -3.317 1.00 89.19 330 ASP A C 1
ATOM 2602 O O . ASP A 1 330 ? 6.027 -4.854 -2.472 1.00 89.19 330 ASP A O 1
ATOM 2606 N N . GLN A 1 331 ? 6.293 -4.047 -4.551 1.00 90.00 331 GLN A N 1
ATOM 2607 C CA . GLN A 1 331 ? 4.984 -4.424 -5.071 1.00 90.00 331 GLN A CA 1
ATOM 2608 C C . GLN A 1 331 ? 5.128 -5.627 -6.014 1.00 90.00 331 GLN A C 1
ATOM 2610 O O . GLN A 1 331 ? 5.534 -5.446 -7.168 1.00 90.00 331 GLN A O 1
ATOM 2615 N N . PRO A 1 332 ? 4.705 -6.845 -5.616 1.00 90.56 332 PRO A N 1
ATOM 2616 C CA . PRO A 1 332 ? 4.908 -8.055 -6.419 1.00 90.56 332 PRO A CA 1
ATOM 2617 C C . PRO A 1 332 ? 4.378 -7.946 -7.853 1.00 90.56 332 PRO A C 1
ATOM 2619 O O . PRO A 1 332 ? 5.004 -8.422 -8.796 1.00 90.56 332 PRO A O 1
ATOM 2622 N N . ARG A 1 333 ? 3.243 -7.260 -8.043 1.00 92.00 333 ARG A N 1
ATOM 2623 C CA . ARG A 1 333 ? 2.635 -7.060 -9.368 1.00 92.00 333 ARG A CA 1
ATOM 2624 C C . ARG A 1 333 ? 3.484 -6.168 -10.275 1.00 92.00 333 ARG A C 1
ATOM 2626 O O . ARG A 1 333 ? 3.600 -6.454 -11.461 1.00 92.00 333 ARG A O 1
ATOM 2633 N N . LEU A 1 334 ? 4.072 -5.098 -9.738 1.00 92.56 334 LEU A N 1
ATOM 2634 C CA . LEU A 1 334 ? 4.916 -4.191 -10.521 1.00 92.56 334 LEU A CA 1
ATOM 2635 C C . LEU A 1 334 ? 6.278 -4.828 -10.811 1.00 92.56 334 LEU A C 1
ATOM 2637 O O . LEU A 1 334 ? 6.747 -4.749 -11.945 1.00 92.56 334 LEU A O 1
ATOM 2641 N N . ALA A 1 335 ? 6.852 -5.531 -9.829 1.00 94.12 335 ALA A N 1
ATOM 2642 C CA . ALA A 1 335 ? 8.056 -6.335 -10.014 1.00 94.12 335 ALA A CA 1
ATOM 2643 C C . ALA A 1 335 ? 7.867 -7.378 -11.127 1.00 94.12 335 ALA A C 1
ATOM 2645 O O . ALA A 1 335 ? 8.674 -7.455 -12.051 1.00 94.12 335 ALA A O 1
ATOM 2646 N N . MET A 1 336 ? 6.758 -8.126 -11.095 1.00 95.12 336 MET A N 1
ATOM 2647 C CA . MET A 1 336 ? 6.416 -9.109 -12.125 1.00 95.12 336 MET A CA 1
ATOM 2648 C C . MET A 1 336 ? 6.365 -8.477 -13.520 1.00 95.12 336 MET A C 1
ATOM 2650 O O . MET A 1 336 ? 6.962 -9.015 -14.449 1.00 95.12 336 MET A O 1
ATOM 2654 N N . LEU A 1 337 ? 5.692 -7.331 -13.681 1.00 93.25 337 LEU A N 1
ATOM 2655 C CA . LEU A 1 337 ? 5.623 -6.638 -14.973 1.00 93.25 337 LEU A CA 1
ATOM 2656 C C . LEU A 1 337 ? 7.012 -6.249 -15.490 1.00 93.25 337 LEU A C 1
ATOM 2658 O O . LEU A 1 337 ? 7.292 -6.446 -16.670 1.00 93.25 337 LEU A O 1
ATOM 2662 N N . PHE A 1 338 ? 7.895 -5.753 -14.621 1.00 95.12 338 PHE A N 1
ATOM 2663 C CA . PHE A 1 338 ? 9.280 -5.463 -14.989 1.00 95.12 338 PHE A CA 1
ATOM 2664 C C . PHE A 1 338 ? 10.017 -6.717 -15.477 1.00 95.12 338 PHE A C 1
ATOM 2666 O O . PHE A 1 338 ? 10.574 -6.710 -16.575 1.00 95.12 338 PHE A O 1
ATOM 2673 N N . TYR A 1 339 ? 9.965 -7.815 -14.719 1.00 94.75 339 TYR A N 1
ATOM 2674 C CA . TYR A 1 339 ? 10.643 -9.053 -15.107 1.00 94.75 339 TYR A CA 1
ATOM 2675 C C . TYR A 1 339 ? 10.068 -9.665 -16.390 1.00 94.75 339 TYR A C 1
ATOM 2677 O O . TYR A 1 339 ? 10.831 -10.186 -17.202 1.00 94.75 339 TYR A O 1
ATOM 2685 N N . LEU A 1 340 ? 8.758 -9.543 -16.631 1.00 93.06 340 LEU A N 1
ATOM 2686 C CA . LEU A 1 340 ? 8.134 -9.953 -17.891 1.00 93.06 340 LEU A CA 1
ATOM 2687 C C . LEU A 1 340 ? 8.668 -9.140 -19.077 1.00 93.06 340 LEU A C 1
ATOM 2689 O O . LEU A 1 340 ? 9.012 -9.723 -20.104 1.00 93.06 340 LEU A O 1
ATOM 2693 N N . ILE A 1 341 ? 8.796 -7.816 -18.937 1.00 91.75 341 ILE A N 1
ATOM 2694 C CA . ILE A 1 341 ? 9.381 -6.950 -19.976 1.00 91.75 341 ILE A CA 1
ATOM 2695 C C . ILE A 1 341 ? 10.811 -7.396 -20.303 1.00 91.75 341 ILE A C 1
ATOM 2697 O O . ILE A 1 341 ? 11.150 -7.578 -21.475 1.00 91.75 341 ILE A O 1
ATOM 2701 N N . CYS A 1 342 ? 11.636 -7.618 -19.278 1.00 92.69 342 CYS A N 1
ATOM 2702 C CA . CYS A 1 342 ? 13.006 -8.096 -19.445 1.00 92.69 342 CYS A CA 1
ATOM 2703 C C . CYS A 1 342 ? 13.058 -9.468 -20.133 1.00 92.69 342 CYS A C 1
ATOM 2705 O O . CYS A 1 342 ? 13.821 -9.670 -21.080 1.00 92.69 342 CYS A O 1
ATOM 2707 N N . PHE A 1 343 ? 12.195 -10.393 -19.712 1.00 90.19 343 PHE A N 1
ATOM 2708 C CA . PHE A 1 343 ? 12.082 -11.729 -20.288 1.00 90.19 343 PHE A CA 1
ATOM 2709 C C . PHE A 1 343 ? 11.714 -11.696 -21.779 1.00 90.19 343 PHE A C 1
ATOM 2711 O O . PHE A 1 343 ? 12.329 -12.404 -22.580 1.00 90.19 343 PHE A O 1
ATOM 2718 N N . PHE A 1 344 ? 10.779 -10.832 -22.192 1.00 83.94 344 PHE A N 1
ATOM 2719 C CA . PHE A 1 344 ? 10.409 -10.684 -23.604 1.00 83.94 344 PHE A CA 1
ATOM 2720 C C . PHE A 1 344 ? 11.579 -10.234 -24.486 1.00 83.94 344 PHE A C 1
ATOM 2722 O O . PHE A 1 344 ? 11.722 -10.733 -25.608 1.00 83.94 344 PHE A O 1
ATOM 2729 N N . VAL A 1 345 ? 12.426 -9.319 -24.001 1.00 84.31 345 VAL A N 1
ATOM 2730 C CA . VAL A 1 345 ? 13.620 -8.887 -24.749 1.00 84.31 345 VAL A CA 1
ATOM 2731 C C . VAL A 1 345 ? 14.621 -10.015 -24.863 1.00 84.31 345 VAL A C 1
ATOM 2733 O O . VAL A 1 345 ? 15.095 -10.283 -25.963 1.00 84.31 345 VAL A O 1
ATOM 2736 N N . ILE A 1 346 ? 14.900 -10.696 -23.754 1.00 83.19 346 ILE A N 1
ATOM 2737 C CA . ILE A 1 346 ? 15.828 -11.825 -23.699 1.00 83.19 346 ILE A CA 1
ATOM 2738 C C . ILE A 1 346 ? 15.403 -12.905 -24.701 1.00 83.19 346 ILE A C 1
ATOM 2740 O O . ILE A 1 346 ? 16.188 -13.281 -25.571 1.00 83.19 346 ILE A O 1
ATOM 2744 N N . LEU A 1 347 ? 14.135 -13.330 -24.682 1.00 82.00 347 LEU A N 1
ATOM 2745 C CA . LEU A 1 347 ? 13.623 -14.318 -25.635 1.00 82.00 347 LEU A CA 1
ATOM 2746 C C . LEU A 1 347 ? 13.800 -13.887 -27.095 1.00 82.00 347 LEU A C 1
ATOM 2748 O O . LEU A 1 347 ? 14.160 -14.704 -27.944 1.00 82.00 347 LEU A O 1
ATOM 2752 N N . LYS A 1 348 ? 13.548 -12.613 -27.410 1.00 75.44 348 LYS A N 1
ATOM 2753 C CA . LYS A 1 348 ? 13.717 -12.094 -28.774 1.00 75.44 348 LYS A CA 1
ATOM 2754 C C . LYS A 1 348 ? 15.185 -11.941 -29.172 1.00 75.44 348 LYS A C 1
ATOM 2756 O O . LYS A 1 348 ? 15.504 -12.171 -30.337 1.00 75.44 348 LYS A O 1
ATOM 2761 N N . PHE A 1 349 ? 16.059 -11.587 -28.233 1.00 64.56 349 PHE A N 1
ATOM 2762 C CA . PHE A 1 349 ? 17.502 -11.482 -28.441 1.00 64.56 349 PHE A CA 1
ATOM 2763 C C . PHE A 1 349 ? 18.101 -12.855 -28.775 1.00 64.56 349 PHE A C 1
ATOM 2765 O O . PHE A 1 349 ? 18.814 -12.985 -29.765 1.00 64.56 349 PHE A O 1
ATOM 2772 N N . PHE A 1 350 ? 17.713 -13.902 -28.040 1.00 58.78 350 PHE A N 1
ATOM 2773 C CA . PHE A 1 350 ? 18.200 -15.267 -28.268 1.00 58.78 350 PHE A CA 1
ATOM 2774 C C . PHE A 1 350 ? 17.542 -15.985 -29.458 1.00 58.78 350 PHE A C 1
ATOM 2776 O O . PHE A 1 350 ? 18.157 -16.862 -30.060 1.00 58.78 350 PHE A O 1
ATOM 2783 N N . ARG A 1 351 ? 16.321 -15.606 -29.861 1.00 62.78 351 ARG A N 1
ATOM 2784 C CA . ARG A 1 351 ? 15.682 -16.144 -31.080 1.00 62.78 351 ARG A CA 1
ATOM 2785 C C . ARG A 1 351 ? 16.171 -15.488 -32.376 1.00 62.78 351 ARG A C 1
ATOM 2787 O O . ARG A 1 351 ? 16.036 -16.091 -33.434 1.00 62.78 351 ARG A O 1
ATOM 2794 N N . GLY A 1 352 ? 16.754 -14.289 -32.308 1.00 54.75 352 GLY A N 1
ATOM 2795 C CA . GLY A 1 352 ? 17.201 -13.514 -33.473 1.00 54.75 352 GLY A CA 1
ATOM 2796 C C . GLY A 1 352 ? 18.456 -14.025 -34.194 1.00 54.75 352 GLY A C 1
ATOM 2797 O O . GLY A 1 352 ? 18.830 -13.419 -35.192 1.00 54.75 352 GLY A O 1
ATOM 2798 N N . ASN A 1 353 ? 19.082 -15.110 -33.722 1.00 47.81 353 ASN A N 1
ATOM 2799 C CA . ASN A 1 353 ? 20.320 -15.674 -34.282 1.00 47.81 353 ASN A CA 1
ATOM 2800 C C . ASN A 1 353 ? 20.131 -16.968 -35.094 1.00 47.81 353 ASN A C 1
ATOM 2802 O O . ASN A 1 353 ? 21.120 -17.604 -35.448 1.00 47.81 353 ASN A O 1
ATOM 2806 N N . ARG A 1 354 ? 18.897 -17.389 -35.405 1.00 44.81 354 ARG A N 1
ATOM 2807 C CA . ARG A 1 354 ? 18.701 -18.494 -36.357 1.00 44.81 354 ARG A CA 1
ATOM 2808 C C . ARG A 1 354 ? 18.615 -17.923 -37.776 1.00 44.81 354 ARG A C 1
ATOM 2810 O O . ARG A 1 354 ? 17.650 -17.203 -38.042 1.00 44.81 354 ARG A O 1
ATOM 2817 N N . PRO A 1 355 ? 19.584 -18.197 -38.672 1.00 40.09 355 PRO A N 1
ATOM 2818 C CA . PRO A 1 355 ? 19.397 -17.907 -40.085 1.00 40.09 355 PRO A CA 1
ATOM 2819 C C . PRO A 1 355 ? 18.175 -18.693 -40.565 1.00 40.09 355 PRO A C 1
ATOM 2821 O O . PRO A 1 355 ? 17.998 -19.860 -40.214 1.00 40.09 355 PRO A O 1
ATOM 2824 N N . VAL A 1 356 ? 17.299 -18.026 -41.310 1.00 41.69 356 VAL A N 1
ATOM 2825 C CA . VAL A 1 356 ? 16.241 -18.708 -42.054 1.00 41.69 356 VAL A CA 1
ATOM 2826 C C . VAL A 1 356 ? 16.960 -19.595 -43.078 1.00 41.69 356 VAL A C 1
ATOM 2828 O O . VAL A 1 356 ? 17.765 -19.046 -43.833 1.00 41.69 356 VAL A O 1
ATOM 2831 N N . PRO A 1 357 ? 16.774 -20.929 -43.078 1.00 38.78 357 PRO A N 1
ATOM 2832 C CA . PRO A 1 357 ? 17.300 -21.754 -44.156 1.00 38.78 357 PRO A CA 1
ATOM 2833 C C . PRO A 1 357 ? 16.632 -21.294 -45.456 1.00 38.78 357 PRO A C 1
ATOM 2835 O O . PRO A 1 357 ? 15.405 -21.179 -45.506 1.00 38.78 357 PRO A O 1
ATOM 2838 N N . GLY A 1 358 ? 17.474 -20.905 -46.415 1.00 46.06 358 GLY A N 1
ATOM 2839 C CA . GLY A 1 358 ? 17.073 -20.421 -47.735 1.00 46.06 358 GLY A CA 1
ATOM 2840 C C . GLY A 1 358 ? 16.523 -21.510 -48.634 1.00 46.06 358 GLY A C 1
ATOM 2841 O O . GLY A 1 358 ? 16.717 -22.704 -48.307 1.00 46.06 358 GLY A O 1
#

Radius of gyration: 26.14 Å; chains: 1; bounding box: 64×47×82 Å

Secondary structure (DSSP, 8-state):
-HHHHHHHHHHHHHHHHHHHHHTT-HHHHHHHHHHHHHHHHHHHHHHHSSSHHHHHHHTHHHHHHHHHHHHHHHHHTS--SHHHHHH-S-TT-HHHHHHHHHTTT-PBP-EEEESSTTS-EEEEE-SB-EEEEEE--PPTT-EEEEEEEEE-S-SSEEEEEEEEEESSS-EEEEEEEEEEEPP-TTS-EEEEEEEE-TTTT---HHHHGGGPPPEEEEEEEEESSSEEEEEEEEEE-TTS-B--SSSS-TTTTTT-EEEES--GGG--SSHHHHHHHHHHHHHHHHHHHHHHHHHHHHHHHHHTT-TTHHHHHHHHHHHHHHHTTS-GGGSHHHHHHHHHHHHHHHHHHHHTT-PPP-